Protein 4IS2 (pdb70)

Secondary structure (P-SEA, 3-state):
ccccccbbbbccccccaaaaaaaaaaaaccbbbbbcccaaaaaaaaaaaaaacccbbbbbbbccccccccccaaaaaaaaccccccccccccccccccccccaaaaaacccccaaaaaaaaaaaaccccccbbbbbbbcccccccaaaaaaaaaaaaaaaaaccccbbbbbbbbcccccccaaaaaaaaaaaacccccccccccccccc

Structure (mmCIF, N/CA/C/O backbone):
data_4IS2
#
_entry.id   4IS2
#
_cell.length_a   54.041
_cell.length_b   93.178
_cell.length_c   105.443
_cell.angle_alpha   90.000
_cell.angle_beta   90.000
_cell.angle_gamma   90.000
#
_symmetry.space_group_name_H-M   'I 2 2 2'
#
loop_
_entity.id
_entity.type
_entity.pdbx_description
1 polymer 'Bile acid 3-alpha hydroxysteroid dehydrogenase'
2 non-polymer 'CHLORIDE ION'
3 water water
#
loop_
_atom_site.group_PDB
_atom_site.id
_atom_site.type_symbol
_atom_site.label_atom_id
_atom_site.label_alt_id
_atom_site.label_comp_id
_atom_site.label_asym_id
_atom_site.label_entity_id
_atom_site.label_seq_id
_atom_site.pdbx_PDB_ins_code
_atom_site.Cartn_x
_atom_site.Cartn_y
_atom_site.Cartn_z
_atom_site.occupancy
_atom_site.B_iso_or_equiv
_atom_site.auth_seq_id
_atom_site.auth_comp_id
_atom_site.auth_asym_id
_atom_site.auth_atom_id
_atom_site.pdbx_PDB_model_num
ATOM 9 N N . ASN A 1 21 ? 25.666 80.085 56.773 1.00 52.44 2 ASN A N 1
ATOM 10 C CA . ASN A 1 21 ? 25.181 79.742 58.080 1.00 49.11 2 ASN A CA 1
ATOM 11 C C . ASN A 1 21 ? 24.247 78.566 57.919 1.00 43.65 2 ASN A C 1
ATOM 12 O O . ASN A 1 21 ? 23.029 78.662 58.041 1.00 41.50 2 ASN A O 1
ATOM 17 N N . LEU A 1 22 ? 24.873 77.431 57.637 1.00 38.45 3 LEU A N 1
ATOM 18 C CA . LEU A 1 22 ? 24.160 76.218 57.313 1.00 38.19 3 LEU A CA 1
ATOM 19 C C . LEU A 1 22 ? 23.315 75.648 58.445 1.00 37.84 3 LEU A C 1
ATOM 20 O O . LEU A 1 22 ? 22.432 74.830 58.173 1.00 36.01 3 LEU A O 1
ATOM 25 N N . VAL A 1 23 ? 23.563 76.047 59.695 1.00 33.09 4 VAL A N 1
ATOM 26 C CA . VAL A 1 23 ? 22.733 75.546 60.811 1.00 35.74 4 VAL A CA 1
ATOM 27 C C . VAL A 1 23 ? 22.202 76.685 61.671 1.00 34.85 4 VAL A C 1
ATOM 28 O O . VAL A 1 23 ? 22.128 76.598 62.895 1.00 33.55 4 VAL A O 1
ATOM 32 N N . GLN A 1 24 ? 21.811 77.753 60.997 1.00 35.85 5 GLN A N 1
ATOM 33 C CA . GLN A 1 24 ? 21.387 78.975 61.646 1.00 36.44 5 GLN A CA 1
ATOM 34 C C . GLN A 1 24 ? 20.263 78.696 62.627 1.00 32.84 5 GLN A C 1
ATOM 35 O O . GLN A 1 24 ? 19.250 78.142 62.259 1.00 34.07 5 GLN A O 1
ATOM 41 N N . ASP A 1 25 ? 20.468 79.096 63.872 1.00 33.72 6 ASP A N 1
ATOM 42 C CA . ASP A 1 25 ? 19.478 78.951 64.954 1.00 35.21 6 ASP A CA 1
ATOM 43 C C . ASP A 1 25 ? 19.118 77.529 65.309 1.00 38.45 6 ASP A C 1
ATOM 44 O O . ASP A 1 25 ? 18.131 77.313 65.990 1.00 36.43 6 ASP A O 1
ATOM 49 N N . LYS A 1 26 ? 19.928 76.550 64.888 1.00 32.93 7 LYS A N 1
ATOM 50 C CA A LYS A 1 26 ? 19.689 75.174 65.284 0.50 32.68 7 LYS A CA 1
ATOM 51 C CA B LYS A 1 26 ? 19.681 75.167 65.276 0.50 33.17 7 LYS A CA 1
ATOM 52 C C . LYS A 1 26 ? 20.291 74.922 66.652 1.00 30.83 7 LYS A C 1
ATOM 53 O O . LYS A 1 26 ? 21.525 75.046 66.848 1.00 31.02 7 LYS A O 1
ATOM 64 N N . VAL A 1 27 ? 19.428 74.584 67.604 1.00 29.09 8 VAL A N 1
ATOM 65 C CA . VAL A 1 27 ? 19.851 74.237 68.949 1.00 28.27 8 VAL A CA 1
ATOM 66 C C . VAL A 1 27 ? 20.507 72.842 68.849 1.00 29.19 8 VAL A C 1
ATOM 67 O O . VAL A 1 27 ? 19.860 71.874 68.458 1.00 28.24 8 VAL A O 1
ATOM 71 N N . THR A 1 28 ? 21.796 72.772 69.181 1.00 26.95 9 THR A N 1
ATOM 72 C CA . THR A 1 28 ? 22.621 71.580 68.914 1.00 29.75 9 THR A CA 1
ATOM 73 C C . THR A 1 28 ? 23.327 71.098 70.173 1.00 28.44 9 THR A C 1
ATOM 74 O O . THR A 1 28 ? 23.910 71.899 70.882 1.00 29.18 9 THR A O 1
ATOM 78 N N . ILE A 1 29 ? 23.285 69.788 70.441 1.00 28.45 10 ILE A N 1
ATOM 79 C CA . ILE A 1 29 ? 24.122 69.179 71.472 1.00 26.51 10 ILE A CA 1
ATOM 80 C C . ILE A 1 29 ? 25.163 68.322 70.791 1.00 27.68 10 ILE A C 1
ATOM 81 O O . ILE A 1 29 ? 24.839 67.552 69.885 1.00 24.88 10 ILE A O 1
ATOM 86 N N . ILE A 1 30 ? 26.407 68.464 71.226 1.00 28.45 11 ILE A N 1
ATOM 87 C CA . ILE A 1 30 ? 27.519 67.644 70.742 1.00 30.81 11 ILE A CA 1
ATOM 88 C C . ILE A 1 30 ? 28.120 66.839 71.899 1.00 28.34 11 ILE A C 1
ATOM 89 O O . ILE A 1 30 ? 28.736 67.421 72.782 1.00 30.22 11 ILE A O 1
ATOM 94 N N . THR A 1 31 ? 27.953 65.512 71.911 1.00 27.84 12 THR A N 1
ATOM 95 C CA . THR A 1 31 ? 28.604 64.718 72.931 1.00 28.53 12 THR A CA 1
ATOM 96 C C . THR A 1 31 ? 30.088 64.584 72.586 1.00 31.46 12 THR A C 1
ATOM 97 O O . THR A 1 31 ? 30.499 64.685 71.427 1.00 31.61 12 THR A O 1
ATOM 101 N N . GLY A 1 32 ? 30.886 64.390 73.617 1.00 30.12 13 GLY A N 1
ATOM 102 C CA . GLY A 1 32 ? 32.340 64.314 73.456 1.00 30.54 13 GLY A CA 1
ATOM 103 C C . GLY A 1 32 ? 32.843 65.609 72.864 1.00 27.69 13 GLY A C 1
ATOM 104 O O . GLY A 1 32 ? 33.760 65.609 72.052 1.00 29.96 13 GLY A O 1
ATOM 105 N N . GLY A 1 33 ? 32.238 66.726 73.255 1.00 29.81 14 GLY A N 1
ATOM 106 C CA . GLY A 1 33 ? 32.520 67.984 72.600 1.00 28.76 14 GLY A CA 1
ATOM 107 C C . GLY A 1 33 ? 33.708 68.774 73.125 1.00 33.99 14 GLY A C 1
ATOM 108 O O . GLY A 1 33 ? 33.894 69.935 72.731 1.00 32.86 14 GLY A O 1
ATOM 109 N N . THR A 1 34 ? 34.522 68.169 73.975 1.00 32.47 15 THR A N 1
ATOM 110 C CA . THR A 1 34 ? 35.643 68.864 74.583 1.00 35.49 15 THR A CA 1
ATOM 111 C C . THR A 1 34 ? 36.963 68.660 73.860 1.00 37.61 15 THR A C 1
ATOM 112 O O . THR A 1 34 ? 37.950 69.261 74.217 1.00 39.39 15 THR A O 1
ATOM 116 N N . ARG A 1 35 ? 37.006 67.778 72.883 1.00 35.56 16 ARG A N 1
ATOM 117 C CA . ARG A 1 35 ? 38.264 67.482 72.213 1.00 38.84 16 ARG A CA 1
ATOM 118 C C . ARG A 1 35 ? 37.969 66.989 70.808 1.00 35.31 16 ARG A C 1
ATOM 119 O O . ARG A 1 35 ? 36.818 66.636 70.485 1.00 34.86 16 ARG A O 1
ATOM 127 N N . GLY A 1 36 ? 39.025 66.920 70.008 1.00 33.69 17 GLY A N 1
ATOM 128 C CA . GLY A 1 36 ? 38.982 66.233 68.727 1.00 40.31 17 GLY A CA 1
ATOM 129 C C . GLY A 1 36 ? 37.843 66.682 67.818 1.00 32.17 17 GLY A C 1
ATOM 130 O O . GLY A 1 36 ? 37.573 67.881 67.638 1.00 33.32 17 GLY A O 1
ATOM 131 N N . ILE A 1 37 ? 37.168 65.705 67.257 1.00 34.46 18 ILE A N 1
ATOM 132 C CA . ILE A 1 37 ? 36.116 65.963 66.275 1.00 35.31 18 ILE A CA 1
ATOM 133 C C . ILE A 1 37 ? 35.007 66.813 66.877 1.00 31.80 18 ILE A C 1
ATOM 134 O O . ILE A 1 37 ? 34.560 67.805 66.282 1.00 32.31 18 ILE A O 1
ATOM 139 N N . GLY A 1 38 ? 34.599 66.436 68.081 1.00 30.66 19 GLY A N 1
ATOM 140 C CA . GLY A 1 38 ? 33.565 67.131 68.826 1.00 29.24 19 GLY A CA 1
ATOM 141 C C . GLY A 1 38 ? 33.832 68.611 69.009 1.00 29.54 19 GLY A C 1
ATOM 142 O O . GLY A 1 38 ? 32.955 69.439 68.808 1.00 28.72 19 GLY A O 1
ATOM 143 N N . PHE A 1 39 ? 35.048 68.945 69.406 1.00 34.37 20 PHE A N 1
ATOM 144 C CA . PHE A 1 39 ? 35.408 70.327 69.645 1.00 33.47 20 PHE A CA 1
ATOM 145 C C . PHE A 1 39 ? 35.456 71.098 68.321 1.00 30.64 20 PHE A C 1
ATOM 146 O O . PHE A 1 39 ? 35.037 72.259 68.220 1.00 33.15 20 PHE A O 1
ATOM 154 N N . ALA A 1 40 ? 35.993 70.449 67.295 1.00 31.51 21 ALA A N 1
ATOM 155 C CA . ALA A 1 40 ? 36.042 71.028 65.955 1.00 32.51 21 ALA A CA 1
ATOM 156 C C . ALA A 1 40 ? 34.620 71.295 65.461 1.00 32.12 21 ALA A C 1
ATOM 157 O O . ALA A 1 40 ? 34.348 72.342 64.874 1.00 32.04 21 ALA A O 1
ATOM 159 N N . ALA A 1 41 ? 33.700 70.381 65.775 1.00 29.33 22 ALA A N 1
ATOM 160 C CA . ALA A 1 41 ? 32.292 70.537 65.392 1.00 30.23 22 ALA A CA 1
ATOM 161 C C . ALA A 1 41 ? 31.652 71.690 66.137 1.00 29.93 22 ALA A C 1
ATOM 162 O O . ALA A 1 41 ? 30.874 72.471 65.539 1.00 29.71 22 ALA A O 1
ATOM 164 N N . ALA A 1 42 ? 31.976 71.825 67.424 1.00 29.33 23 ALA A N 1
ATOM 165 C CA . ALA A 1 42 ? 31.485 72.970 68.195 1.00 31.03 23 ALA A CA 1
ATOM 166 C C . ALA A 1 42 ? 31.844 74.284 67.551 1.00 30.48 23 ALA A C 1
ATOM 167 O O . ALA A 1 42 ? 30.982 75.160 67.383 1.00 32.34 23 ALA A O 1
ATOM 169 N N . LYS A 1 43 ? 33.105 74.440 67.160 1.00 31.54 24 LYS A N 1
ATOM 170 C CA . LYS A 1 43 ? 33.524 75.662 66.482 1.00 33.13 24 LYS A CA 1
ATOM 171 C C . LYS A 1 43 ? 32.813 75.899 65.162 1.00 36.18 24 LYS A C 1
ATOM 172 O O . LYS A 1 43 ? 32.369 77.015 64.866 1.00 31.57 24 LYS A O 1
ATOM 178 N N . ILE A 1 44 ? 32.764 74.853 64.339 1.00 30.68 25 ILE A N 1
ATOM 179 C CA . ILE A 1 44 ? 32.164 74.957 63.007 1.00 32.27 25 ILE A CA 1
ATOM 180 C C . ILE A 1 44 ? 30.667 75.248 63.116 1.00 32.01 25 ILE A C 1
ATOM 181 O O . ILE A 1 44 ? 30.124 76.060 62.358 1.00 33.71 25 ILE A O 1
ATOM 186 N N . PHE A 1 45 ? 29.998 74.630 64.087 1.00 29.52 26 PHE A N 1
ATOM 187 C CA . PHE A 1 45 ? 28.574 74.877 64.284 1.00 28.46 26 PHE A CA 1
ATOM 188 C C . PHE A 1 45 ? 28.302 76.303 64.779 1.00 31.20 26 PHE A C 1
ATOM 189 O O . PHE A 1 45 ? 27.378 76.962 64.300 1.00 32.13 26 PHE A O 1
ATOM 197 N N . ILE A 1 46 ? 29.117 76.791 65.707 1.00 30.75 27 ILE A N 1
ATOM 198 C CA . ILE A 1 46 ? 28.997 78.184 66.163 1.00 35.47 27 ILE A CA 1
ATOM 199 C C . ILE A 1 46 ? 29.177 79.122 64.964 1.00 34.67 27 ILE A C 1
ATOM 200 O O . ILE A 1 46 ? 28.364 80.010 64.756 1.00 34.79 27 ILE A O 1
ATOM 205 N N . ASP A 1 47 ? 30.218 78.890 64.161 1.00 34.64 28 ASP A N 1
ATOM 206 C CA . ASP A 1 47 ? 30.461 79.663 62.939 1.00 38.95 28 ASP A CA 1
ATOM 207 C C . ASP A 1 47 ? 29.277 79.665 61.995 1.00 37.14 28 ASP A C 1
ATOM 208 O O . ASP A 1 47 ? 29.130 80.565 61.220 1.00 34.99 28 ASP A O 1
ATOM 213 N N . ASN A 1 48 ? 28.489 78.605 61.999 1.00 36.05 29 ASN A N 1
ATOM 214 C CA . ASN A 1 48 ? 27.385 78.464 61.071 1.00 33.96 29 ASN A CA 1
ATOM 215 C C . ASN A 1 48 ? 26.035 78.806 61.701 1.00 31.67 29 ASN A C 1
ATOM 216 O O . ASN A 1 48 ? 24.982 78.498 61.147 1.00 33.01 29 ASN A O 1
ATOM 221 N N . GLY A 1 49 ? 26.082 79.469 62.857 1.00 35.03 30 GLY A N 1
ATOM 222 C CA . GLY A 1 49 ? 24.898 80.069 63.450 1.00 36.00 30 GLY A CA 1
ATOM 223 C C . GLY A 1 49 ? 24.129 79.231 64.430 1.00 34.39 30 GLY A C 1
ATOM 224 O O . GLY A 1 49 ? 23.058 79.642 64.863 1.00 36.01 30 GLY A O 1
ATOM 225 N N . ALA A 1 50 ? 24.642 78.047 64.775 1.00 32.78 31 ALA A N 1
ATOM 226 C CA . ALA A 1 50 ? 23.991 77.216 65.764 1.00 32.75 31 ALA A CA 1
ATOM 227 C C . ALA A 1 50 ? 24.076 77.754 67.184 1.00 30.36 31 ALA A C 1
ATOM 228 O O . ALA A 1 50 ? 24.948 78.528 67.522 1.00 36.47 31 ALA A O 1
ATOM 230 N N . LYS A 1 51 ? 23.127 77.317 68.001 1.00 30.86 32 LYS A N 1
ATOM 231 C CA . LYS A 1 51 ? 23.171 77.474 69.433 1.00 29.63 32 LYS A CA 1
ATOM 232 C C . LYS A 1 51 ? 23.642 76.165 70.032 1.00 30.49 32 LYS A C 1
ATOM 233 O O . LYS A 1 51 ? 22.888 75.205 70.117 1.00 29.59 32 LYS A O 1
ATOM 239 N N . VAL A 1 52 ? 24.923 76.134 70.395 1.00 29.00 33 VAL A N 1
ATOM 240 C CA . VAL A 1 52 ? 25.633 74.897 70.694 1.00 32.23 33 VAL A CA 1
ATOM 241 C C . VAL A 1 52 ? 25.748 74.672 72.186 1.00 32.02 33 VAL A C 1
ATOM 242 O O . VAL A 1 52 ? 26.059 75.599 72.949 1.00 31.30 33 VAL A O 1
ATOM 246 N N . SER A 1 53 ? 25.515 73.426 72.590 1.00 29.85 34 SER A N 1
ATOM 247 C CA . SER A 1 53 ? 25.829 72.950 73.941 1.00 31.84 34 SER A CA 1
ATOM 248 C C . SER A 1 53 ? 26.722 71.748 73.778 1.00 31.45 34 SER A C 1
ATOM 249 O O . SER A 1 53 ? 26.522 70.978 72.849 1.00 31.68 34 SER A O 1
ATOM 252 N N . ILE A 1 54 ? 27.724 71.605 74.638 1.00 31.23 35 ILE A N 1
ATOM 253 C CA . ILE A 1 54 ? 28.589 70.414 74.595 1.00 30.88 35 ILE A CA 1
ATOM 254 C C . ILE A 1 54 ? 28.387 69.537 75.813 1.00 29.15 35 ILE A C 1
ATOM 255 O O . ILE A 1 54 ? 28.084 70.034 76.924 1.00 30.10 35 ILE A O 1
ATOM 260 N N . PHE A 1 55 ? 28.453 68.221 75.606 1.00 32.21 36 PHE A N 1
ATOM 261 C CA . PHE A 1 55 ? 28.580 67.302 76.711 1.00 31.09 36 PHE A CA 1
ATOM 262 C C . PHE A 1 55 ? 30.013 66.797 76.653 1.00 33.61 36 PHE A C 1
ATOM 263 O O . PHE A 1 55 ? 30.576 66.636 75.562 1.00 32.73 36 PHE A O 1
ATOM 271 N N . GLY A 1 56 ? 30.598 66.562 77.831 1.00 30.54 37 GLY A N 1
ATOM 272 C CA . GLY A 1 56 ? 31.930 65.994 77.933 1.00 30.44 37 GLY A CA 1
ATOM 273 C C . GLY A 1 56 ? 32.061 65.000 79.066 1.00 31.00 37 GLY A C 1
ATOM 274 O O . GLY A 1 56 ? 31.127 64.784 79.848 1.00 31.89 37 GLY A O 1
ATOM 275 N N . GLU A 1 57 ? 33.262 64.439 79.188 1.00 28.09 38 GLU A N 1
ATOM 276 C CA . GLU A 1 57 ? 33.524 63.329 80.082 1.00 35.09 38 GLU A CA 1
ATOM 277 C C . GLU A 1 57 ? 33.446 63.756 81.547 1.00 36.64 38 GLU A C 1
ATOM 278 O O . GLU A 1 57 ? 32.867 63.042 82.369 1.00 37.55 38 GLU A O 1
ATOM 284 N N . THR A 1 58 ? 33.987 64.931 81.866 1.00 33.80 39 THR A N 1
ATOM 285 C CA . THR A 1 58 ? 33.919 65.484 83.208 1.00 30.81 39 THR A CA 1
ATOM 286 C C . THR A 1 58 ? 33.670 66.978 83.100 1.00 31.44 39 THR A C 1
ATOM 287 O O . THR A 1 58 ? 33.968 67.595 82.084 1.00 32.67 39 THR A O 1
ATOM 291 N N . GLN A 1 59 ? 33.144 67.549 84.170 1.00 33.00 40 GLN A N 1
ATOM 292 C CA . GLN A 1 59 ? 32.850 68.947 84.199 1.00 35.74 40 GLN A CA 1
ATOM 293 C C . GLN A 1 59 ? 34.138 69.770 84.068 1.00 33.55 40 GLN A C 1
ATOM 294 O O . GLN A 1 59 ? 34.099 70.833 83.481 1.00 34.81 40 GLN A O 1
ATOM 300 N N . GLU A 1 60 ? 35.257 69.282 84.604 1.00 32.75 41 GLU A N 1
ATOM 301 C CA . GLU A 1 60 ? 36.531 70.028 84.444 1.00 31.59 41 GLU A CA 1
ATOM 302 C C . GLU A 1 60 ? 36.952 70.083 82.979 1.00 34.26 41 GLU A C 1
ATOM 303 O O . GLU A 1 60 ? 37.321 71.146 82.479 1.00 30.32 41 GLU A O 1
ATOM 309 N N . GLU A 1 61 ? 36.876 68.956 82.276 1.00 30.39 42 GLU A N 1
ATOM 310 C CA . GLU A 1 61 ? 37.205 68.963 80.840 1.00 31.34 42 GLU A CA 1
ATOM 311 C C . GLU A 1 61 ? 36.238 69.874 80.101 1.00 31.74 42 GLU A C 1
ATOM 312 O O . GLU A 1 61 ? 36.629 70.641 79.201 1.00 37.47 42 GLU A O 1
ATOM 318 N N . VAL A 1 62 ? 34.957 69.794 80.462 1.00 32.36 43 VAL A N 1
ATOM 319 C CA . VAL A 1 62 ? 33.961 70.688 79.853 1.00 30.41 43 VAL A CA 1
ATOM 320 C C . VAL A 1 62 ? 34.335 72.143 80.075 1.00 32.13 43 VAL A C 1
ATOM 321 O O . VAL A 1 62 ? 34.350 72.922 79.131 1.00 32.27 43 VAL A O 1
ATOM 325 N N . ASP A 1 63 ? 34.658 72.519 81.308 1.00 35.10 44 ASP A N 1
ATOM 326 C CA . ASP A 1 63 ? 34.992 73.940 81.584 1.00 33.81 44 ASP A CA 1
ATOM 327 C C . ASP A 1 63 ? 36.223 74.410 80.839 1.00 33.84 44 ASP A C 1
ATOM 328 O O . ASP A 1 63 ? 36.309 75.592 80.446 1.00 32.86 44 ASP A O 1
ATOM 333 N N . THR A 1 64 ? 37.209 73.528 80.641 1.00 32.98 45 THR A N 1
ATOM 334 C CA A THR A 1 64 ? 38.382 73.888 79.849 0.50 35.88 45 THR A CA 1
ATOM 335 C CA B THR A 1 64 ? 38.388 73.933 79.852 0.50 32.74 45 THR A CA 1
ATOM 336 C C . THR A 1 64 ? 37.969 74.191 78.399 1.00 35.49 45 THR A C 1
ATOM 337 O O . THR A 1 64 ? 38.376 75.204 77.796 1.00 33.50 45 THR A O 1
ATOM 344 N N . ALA A 1 65 ? 37.148 73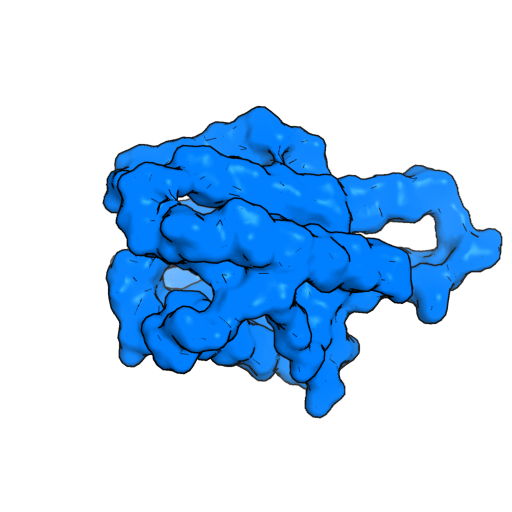.310 77.840 1.00 33.27 46 ALA A N 1
ATOM 345 C CA . ALA A 1 65 ? 36.671 73.504 76.461 1.00 34.26 46 ALA A CA 1
ATOM 346 C C . ALA A 1 65 ? 35.830 74.774 76.323 1.00 31.70 46 ALA A C 1
ATOM 347 O O . ALA A 1 65 ? 35.956 75.507 75.342 1.00 33.12 46 ALA A O 1
ATOM 349 N N . LEU A 1 66 ? 34.973 75.035 77.303 1.00 33.27 47 LEU A N 1
ATOM 350 C CA . LEU A 1 66 ? 34.164 76.261 77.280 1.00 31.86 47 LEU A CA 1
ATOM 351 C C . LEU A 1 66 ? 35.022 77.526 77.330 1.00 37.14 47 LEU A C 1
ATOM 352 O O . LEU A 1 66 ? 34.708 78.528 76.679 1.00 32.20 47 LEU A O 1
ATOM 357 N N . ALA A 1 67 ? 36.099 77.476 78.109 1.00 35.70 48 ALA A N 1
ATOM 358 C CA . ALA A 1 67 ? 37.017 78.607 78.184 1.00 35.06 48 ALA A CA 1
ATOM 359 C C . ALA A 1 67 ? 37.678 78.804 76.820 1.00 33.92 48 ALA A C 1
ATOM 360 O O . ALA A 1 67 ? 37.856 79.921 76.375 1.00 35.83 48 ALA A O 1
ATOM 362 N N . GLN A 1 68 ? 38.057 77.717 76.160 1.00 35.35 49 GLN A N 1
ATOM 363 C CA . GLN A 1 68 ? 38.699 77.832 74.846 1.00 38.06 49 GLN A CA 1
ATOM 364 C C . GLN A 1 68 ? 37.735 78.346 73.785 1.00 37.66 49 GLN A C 1
ATOM 365 O O . GLN A 1 68 ? 38.112 79.159 72.939 1.00 38.19 49 GLN A O 1
ATOM 371 N N . LEU A 1 69 ? 36.494 77.870 73.826 1.00 36.61 50 LEU A N 1
ATOM 372 C CA . LEU A 1 69 ? 35.460 78.422 72.948 1.00 37.96 50 LEU A CA 1
ATOM 373 C C . LEU A 1 69 ? 35.205 79.909 73.190 1.00 42.15 50 LEU A C 1
ATOM 374 O O . LEU A 1 69 ? 35.014 80.632 72.227 1.00 40.33 50 LEU A O 1
ATOM 379 N N . LYS A 1 70 ? 35.207 80.351 74.449 1.00 42.78 51 LYS A N 1
ATOM 380 C CA . LYS A 1 70 ? 35.065 81.780 74.776 1.00 45.86 51 LYS A CA 1
ATOM 381 C C . LYS A 1 70 ? 36.216 82.635 74.246 1.00 48.93 51 LYS A C 1
ATOM 382 O O . LYS A 1 70 ? 35.987 83.779 73.877 1.00 50.04 51 LYS A O 1
ATOM 388 N N . GLU A 1 71 ? 37.434 82.082 74.218 1.00 50.34 52 GLU A N 1
ATOM 389 C CA . GLU A 1 71 ? 38.609 82.724 73.589 1.00 49.00 52 GLU A CA 1
ATOM 390 C C . GLU A 1 71 ? 38.309 82.982 72.105 1.00 55.06 52 GLU A C 1
ATOM 391 O O . GLU A 1 71 ? 38.645 84.028 71.579 1.00 48.22 52 GLU A O 1
ATOM 397 N N . LEU A 1 72 ? 37.672 82.026 71.432 1.00 46.27 53 LEU A N 1
ATOM 398 C CA . LEU A 1 72 ? 37.352 82.152 70.009 1.00 46.24 53 LEU A CA 1
ATOM 399 C C . LEU A 1 72 ? 36.101 82.977 69.762 1.00 44.31 53 LEU A C 1
ATOM 400 O O . LEU A 1 72 ? 36.049 83.731 68.806 1.00 45.87 53 LEU A O 1
ATOM 405 N N . TYR A 1 73 ? 35.105 82.830 70.622 1.00 42.02 54 TYR A N 1
ATOM 406 C CA . TYR A 1 73 ? 33.799 83.463 70.429 1.00 41.82 54 TYR A CA 1
ATOM 407 C C . TYR A 1 73 ? 33.380 84.112 71.724 1.00 42.68 54 TYR A C 1
ATOM 408 O O . TYR A 1 73 ? 32.538 83.583 72.434 1.00 45.32 54 TYR A O 1
ATOM 417 N N . PRO A 1 74 ? 33.966 85.272 72.043 1.00 43.07 55 PRO A N 1
ATOM 418 C CA . PRO A 1 74 ? 33.701 85.948 73.311 1.00 45.26 55 PRO A CA 1
ATOM 419 C C . PRO A 1 74 ? 32.237 86.298 73.562 1.00 42.60 55 PRO A C 1
ATOM 420 O O . PRO A 1 74 ? 31.833 86.415 74.707 1.00 46.21 55 PRO A O 1
ATOM 424 N N . GLU A 1 75 ? 31.458 86.489 72.508 1.00 45.61 56 GLU A N 1
ATOM 425 C CA . GLU A 1 75 ? 30.057 86.892 72.650 1.00 51.44 56 GLU A CA 1
ATOM 426 C C . GLU A 1 75 ? 29.077 85.717 72.598 1.00 53.83 56 GLU A C 1
ATOM 427 O O . GLU A 1 75 ? 27.888 85.913 72.819 1.00 56.19 56 GLU A O 1
ATOM 433 N N . GLU A 1 76 ? 29.556 84.507 72.299 1.00 50.01 57 GLU A N 1
ATOM 434 C CA . GLU A 1 76 ? 28.664 83.362 72.151 1.00 43.19 57 GLU A CA 1
ATOM 435 C C . GLU A 1 76 ? 28.397 82.673 73.463 1.00 42.72 57 GLU A C 1
ATOM 436 O O . GLU A 1 76 ? 29.330 82.292 74.158 1.00 41.80 57 GLU A O 1
ATOM 442 N N . GLU A 1 77 ? 27.126 82.431 73.755 1.00 42.81 58 GLU A N 1
ATOM 443 C CA . GLU A 1 77 ? 26.767 81.567 74.854 1.00 42.78 58 GLU A CA 1
ATOM 444 C C . GLU A 1 77 ? 26.906 80.099 74.431 1.00 45.35 58 GLU A C 1
ATOM 445 O O . GLU A 1 77 ? 26.384 79.672 73.388 1.00 41.97 58 GLU A O 1
ATOM 451 N N . VAL A 1 78 ? 27.594 79.330 75.262 1.00 38.97 59 VAL A N 1
ATOM 452 C CA . VAL A 1 78 ? 27.739 77.899 75.049 1.00 36.22 59 VAL A CA 1
ATOM 453 C C . VAL A 1 78 ? 27.563 77.226 76.406 1.00 38.27 59 VAL A C 1
ATOM 454 O O . VAL A 1 78 ? 28.293 77.550 77.346 1.00 36.22 59 VAL A O 1
ATOM 458 N N . LEU A 1 79 ? 26.585 76.331 76.519 1.00 34.99 60 LEU A N 1
ATOM 459 C CA . LEU A 1 79 ? 26.377 75.539 77.727 1.00 36.79 60 LEU A CA 1
ATOM 460 C C . LEU A 1 79 ? 27.197 74.277 77.665 1.00 34.30 60 LEU A C 1
ATOM 461 O O . LEU A 1 79 ? 27.435 73.745 76.591 1.00 35.98 60 LEU A O 1
ATOM 466 N N . GLY A 1 80 ? 27.586 73.776 78.834 1.00 31.67 61 GLY A N 1
ATOM 467 C CA . GLY A 1 80 ? 28.336 72.510 78.917 1.00 34.67 61 GLY A CA 1
ATOM 468 C C . GLY A 1 80 ? 27.854 71.694 80.079 1.00 32.97 61 GLY A C 1
ATOM 469 O O . GLY A 1 80 ? 27.592 72.246 81.144 1.00 36.66 61 GLY A O 1
ATOM 470 N N . PHE A 1 81 ? 27.762 70.383 79.886 1.00 31.91 62 PHE A N 1
ATOM 471 C CA . PHE A 1 81 ? 27.308 69.414 80.869 1.00 29.49 62 PHE A CA 1
ATOM 472 C C . PHE A 1 81 ? 28.192 68.199 80.759 1.00 29.78 62 PHE A C 1
ATOM 473 O O . PHE A 1 81 ? 28.825 67.997 79.712 1.00 29.76 62 PHE A O 1
ATOM 481 N N . ALA A 1 82 ? 28.183 67.361 81.803 1.00 29.94 63 ALA A N 1
ATOM 482 C CA . ALA A 1 82 ? 29.008 66.160 81.855 1.00 28.93 63 ALA A CA 1
ATOM 483 C C . ALA A 1 82 ? 28.224 64.934 82.334 1.00 32.03 63 ALA A C 1
ATOM 484 O O . ALA A 1 82 ? 28.639 64.263 83.240 1.00 31.49 63 ALA A O 1
ATOM 486 N N . PRO A 1 83 ? 27.054 64.673 81.746 1.00 28.05 64 PRO A N 1
ATOM 4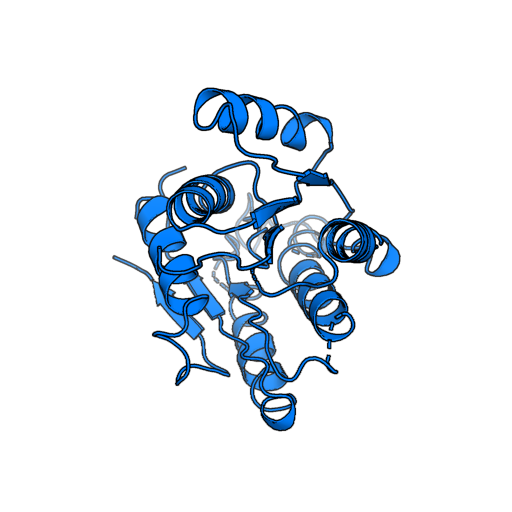87 C CA . PRO A 1 83 ? 26.319 63.502 82.170 1.00 32.96 64 PRO A CA 1
ATOM 488 C C . PRO A 1 83 ? 27.121 62.239 81.860 1.00 28.03 64 PRO A C 1
ATOM 489 O O . PRO A 1 83 ? 27.819 62.164 80.835 1.00 29.75 64 PRO A O 1
ATOM 493 N N . ASP A 1 84 ? 26.986 61.253 82.731 1.00 33.70 65 ASP A N 1
ATOM 494 C CA . ASP A 1 84 ? 27.468 59.933 82.450 1.00 32.79 65 ASP A CA 1
ATOM 495 C C . ASP A 1 84 ? 26.639 59.368 81.302 1.00 35.41 65 ASP A C 1
ATOM 496 O O . ASP A 1 84 ? 25.448 59.057 81.467 1.00 33.27 65 ASP A O 1
ATOM 501 N N . LEU A 1 85 ? 27.281 59.216 80.147 1.00 37.30 66 LEU A N 1
ATOM 502 C CA . LEU A 1 85 ? 26.583 58.785 78.935 1.00 34.68 66 LEU A CA 1
ATOM 503 C C . LEU A 1 85 ? 25.995 57.385 79.059 1.00 34.03 66 LEU A C 1
ATOM 504 O O . LEU A 1 85 ? 25.075 57.060 78.321 1.00 33.76 66 LEU A O 1
ATOM 509 N N . THR A 1 86 ? 26.508 56.574 79.987 1.00 33.50 67 THR A N 1
ATOM 510 C CA . THR A 1 86 ? 26.002 55.229 80.204 1.00 36.00 67 THR A CA 1
ATOM 511 C C . THR A 1 86 ? 24.738 55.260 81.049 1.00 39.07 67 THR A C 1
ATOM 512 O O . THR A 1 86 ? 24.079 54.236 81.181 1.00 35.28 67 THR A O 1
ATOM 516 N N . SER A 1 87 ? 24.371 56.430 81.589 1.00 34.93 68 SER A N 1
ATOM 517 C CA . SER A 1 87 ? 23.150 56.541 82.407 1.00 36.04 68 SER A CA 1
ATOM 518 C C . SER A 1 87 ? 22.085 57.307 81.653 1.00 32.46 68 SER A C 1
ATOM 519 O O . SER A 1 87 ? 22.224 58.514 81.425 1.00 29.71 68 SER A O 1
ATOM 522 N N . ARG A 1 88 ? 21.019 56.623 81.248 1.00 32.47 69 ARG A N 1
ATOM 523 C CA . ARG A 1 88 ? 20.017 57.282 80.410 1.00 34.49 69 ARG A CA 1
ATOM 524 C C . ARG A 1 88 ? 19.363 58.422 81.184 1.00 30.25 69 ARG A C 1
ATOM 525 O O . ARG A 1 88 ? 19.069 59.481 80.630 1.00 36.30 69 ARG A O 1
ATOM 533 N N . ASP A 1 89 ? 19.177 58.226 82.481 1.00 32.14 70 ASP A N 1
ATOM 534 C CA . ASP A 1 89 ? 18.630 59.290 83.344 1.00 32.39 70 ASP A CA 1
ATOM 535 C C . ASP A 1 89 ? 19.492 60.527 83.353 1.00 31.57 70 ASP A C 1
ATOM 536 O O . ASP A 1 89 ? 18.980 61.648 83.282 1.00 32.64 70 ASP A O 1
ATOM 541 N N . ALA A 1 90 ? 20.818 60.357 83.436 1.00 30.39 71 ALA A N 1
ATOM 542 C CA . ALA A 1 90 ? 21.705 61.534 83.477 1.00 31.98 71 ALA A CA 1
ATOM 543 C C . ALA A 1 90 ? 21.682 62.257 82.133 1.00 31.86 71 ALA A C 1
ATOM 544 O O . ALA A 1 90 ? 21.658 63.479 82.069 1.00 30.95 71 ALA A O 1
ATOM 546 N N . VAL A 1 91 ? 21.665 61.486 81.049 1.00 32.21 72 VAL A N 1
ATOM 547 C CA . VAL A 1 91 ? 21.600 62.073 79.715 1.00 28.15 72 VAL A CA 1
ATOM 548 C C . VAL A 1 91 ? 20.290 62.838 79.539 1.00 30.07 72 VAL A C 1
ATOM 549 O O . VAL A 1 91 ? 20.311 63.987 79.079 1.00 29.15 72 VAL A O 1
ATOM 561 N N . ALA A 1 93 ? 18.443 64.192 81.847 1.00 31.89 74 ALA A N 1
ATOM 562 C CA . ALA A 1 93 ? 18.484 65.453 82.631 1.00 37.05 74 ALA A CA 1
ATOM 563 C C . ALA A 1 93 ? 19.252 66.555 81.913 1.00 32.30 74 ALA A C 1
ATOM 564 O O . ALA A 1 93 ? 18.836 67.734 81.902 1.00 34.96 74 ALA A O 1
ATOM 566 N N . ALA A 1 94 ? 20.389 66.199 81.323 1.00 31.10 75 ALA A N 1
ATOM 567 C CA . ALA A 1 94 ? 21.191 67.177 80.644 1.00 30.36 75 ALA A CA 1
ATOM 568 C C . ALA A 1 94 ? 20.448 67.619 79.363 1.00 35.21 75 ALA A C 1
ATOM 569 O O . ALA A 1 94 ? 20.402 68.788 79.065 1.00 29.27 75 ALA A O 1
ATOM 571 N N . VAL A 1 95 ? 19.838 66.705 78.619 1.00 32.73 76 VAL A N 1
ATOM 572 C CA . VAL A 1 95 ? 19.038 67.136 77.445 1.00 34.08 76 VAL A CA 1
ATOM 573 C C . VAL A 1 95 ? 17.912 68.106 77.900 1.00 35.24 76 VAL A C 1
ATOM 574 O O . VAL A 1 95 ? 17.630 69.111 77.245 1.00 32.70 76 VAL A O 1
ATOM 578 N N . GLY A 1 96 ? 17.329 67.828 79.059 1.00 33.19 77 GLY A N 1
ATOM 579 C CA . GLY A 1 96 ? 16.209 68.628 79.608 1.00 30.86 77 GLY A CA 1
ATOM 580 C C . GLY A 1 96 ? 16.655 70.056 79.927 1.00 31.28 77 GLY A C 1
ATOM 581 O O . GLY A 1 96 ? 15.930 70.993 79.664 1.00 33.37 77 GLY A O 1
ATOM 582 N N . GLN A 1 97 ? 17.895 70.217 80.374 1.00 30.48 78 GLN A N 1
ATOM 583 C CA . GLN A 1 97 ? 18.417 71.553 80.677 1.00 36.42 78 GLN A CA 1
ATOM 584 C C . GLN A 1 97 ? 18.586 72.354 79.403 1.00 33.56 78 GLN A C 1
ATOM 585 O O . GLN A 1 97 ? 18.312 73.549 79.367 1.00 32.90 78 GLN A O 1
ATOM 591 N N . VAL A 1 98 ? 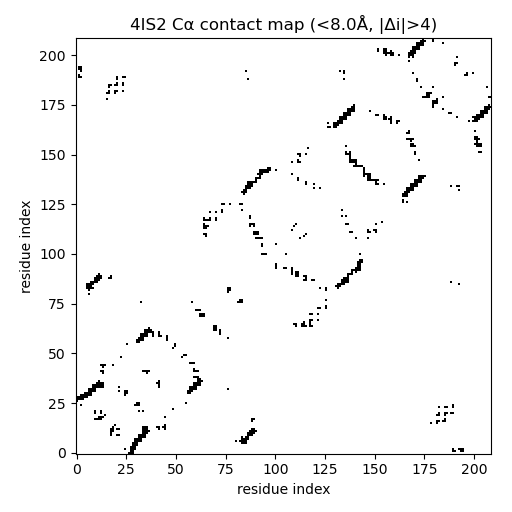19.032 71.697 78.340 1.00 29.44 79 VAL A N 1
ATOM 592 C CA . VAL A 1 98 ? 19.194 72.404 77.075 1.00 31.14 79 VAL A CA 1
ATOM 593 C C . VAL A 1 98 ? 17.827 72.842 76.533 1.00 30.77 79 VAL A C 1
ATOM 594 O O . VAL A 1 98 ? 17.635 74.000 76.106 1.00 32.41 79 VAL A O 1
ATOM 598 N N . ALA A 1 99 ? 16.874 71.921 76.551 1.00 33.47 80 ALA A N 1
ATOM 599 C CA . ALA A 1 99 ? 15.519 72.237 76.097 1.00 33.47 80 ALA A CA 1
ATOM 600 C C . ALA A 1 99 ? 14.905 73.329 76.972 1.00 37.88 80 ALA A C 1
ATOM 601 O O . ALA A 1 99 ? 14.151 74.146 76.494 1.00 38.93 80 ALA A O 1
ATOM 603 N N . GLN A 1 100 ? 15.219 73.316 78.253 1.00 37.34 81 GLN A N 1
ATOM 604 C CA . GLN A 1 100 ? 14.763 74.361 79.152 1.00 40.65 81 GLN A CA 1
ATOM 605 C C . GLN A 1 100 ? 15.335 75.724 78.768 1.00 43.73 81 GLN A C 1
ATOM 606 O O . GLN A 1 100 ? 14.632 76.702 78.806 1.00 35.95 81 GLN A O 1
ATOM 612 N N . LYS A 1 101 ? 16.606 75.794 78.399 1.00 36.78 82 LYS A N 1
ATOM 613 C CA . LYS A 1 101 ? 17.198 77.066 77.998 1.00 38.29 82 LYS A CA 1
ATOM 614 C C . LYS A 1 101 ? 16.604 77.584 76.683 1.00 35.99 82 LYS A C 1
ATOM 615 O O . LYS A 1 101 ? 16.248 78.756 76.568 1.00 35.64 82 LYS A O 1
ATOM 621 N N . TYR A 1 102 ? 16.456 76.717 75.696 1.00 31.71 83 TYR A N 1
ATOM 622 C CA . TYR A 1 102 ? 16.139 77.159 74.325 1.00 33.61 83 TYR A CA 1
ATOM 623 C C . TYR A 1 102 ? 14.737 76.818 73.874 1.00 33.76 83 TYR A C 1
ATOM 624 O O . TYR A 1 102 ? 14.306 77.292 72.844 1.00 36.68 83 TYR A O 1
ATOM 633 N N . GLY A 1 103 ? 14.025 75.993 74.634 1.00 36.53 84 GLY A N 1
ATOM 634 C CA . GLY A 1 103 ? 12.649 75.592 74.275 1.00 32.78 84 GLY A CA 1
ATOM 635 C C . GLY A 1 103 ? 12.538 74.380 73.354 1.00 36.20 84 GLY A C 1
ATOM 636 O O . GLY A 1 103 ? 11.432 73.866 73.117 1.00 36.63 84 GLY A O 1
ATOM 637 N N . ARG A 1 104 ? 13.678 73.892 72.864 1.00 33.27 85 ARG A N 1
ATOM 638 C CA . ARG A 1 104 ? 13.701 72.810 71.848 1.00 31.86 85 ARG A CA 1
ATOM 639 C C . ARG A 1 104 ? 15.121 72.272 71.700 1.00 31.73 85 ARG A C 1
ATOM 640 O O . ARG A 1 104 ? 16.085 72.886 72.177 1.00 31.81 85 ARG A O 1
ATOM 648 N N . LEU A 1 105 ? 15.216 71.155 70.980 1.00 32.12 86 LEU A N 1
ATOM 649 C CA . LEU A 1 105 ? 16.474 70.557 70.546 1.00 31.74 86 LEU A CA 1
ATOM 650 C C . LEU A 1 105 ? 16.356 70.256 69.056 1.00 31.93 86 LEU A C 1
ATOM 651 O O . LEU A 1 105 ? 15.498 69.496 68.652 1.00 30.16 86 LEU A O 1
ATOM 656 N N . ASP A 1 106 ? 17.211 70.854 68.234 1.00 30.78 87 ASP A N 1
ATOM 657 C CA . ASP A 1 106 ? 17.131 70.636 66.777 1.00 30.35 87 ASP A CA 1
ATOM 658 C C . ASP A 1 106 ? 18.072 69.531 66.283 1.00 27.59 87 ASP A C 1
ATOM 659 O O . ASP A 1 106 ? 17.763 68.842 65.313 1.00 30.31 87 ASP A O 1
ATOM 664 N N . VAL A 1 107 ? 19.255 69.445 66.899 1.00 27.12 88 VAL A N 1
ATOM 665 C CA . VAL A 1 107 ? 20.305 68.532 66.453 1.00 28.91 88 VAL A CA 1
ATOM 666 C C . VAL A 1 107 ? 20.984 67.878 67.638 1.00 28.21 88 VAL A C 1
ATOM 667 O O . VAL A 1 107 ? 21.455 68.567 68.534 1.00 28.43 88 VAL A O 1
ATOM 684 N N . ILE A 1 109 ? 24.105 65.293 68.326 1.00 27.08 90 ILE A N 1
ATOM 685 C CA . ILE A 1 109 ? 25.272 64.679 67.707 1.00 28.18 90 ILE A CA 1
ATOM 686 C C . ILE A 1 109 ? 25.918 63.753 68.744 1.00 27.10 90 ILE A C 1
ATOM 687 O O . ILE A 1 109 ? 26.572 64.202 69.697 1.00 27.68 90 ILE A O 1
ATOM 692 N N . ASN A 1 110 ? 25.690 62.448 68.577 1.00 30.81 91 ASN A N 1
ATOM 693 C CA . ASN A 1 110 ? 26.280 61.452 69.443 1.00 25.94 91 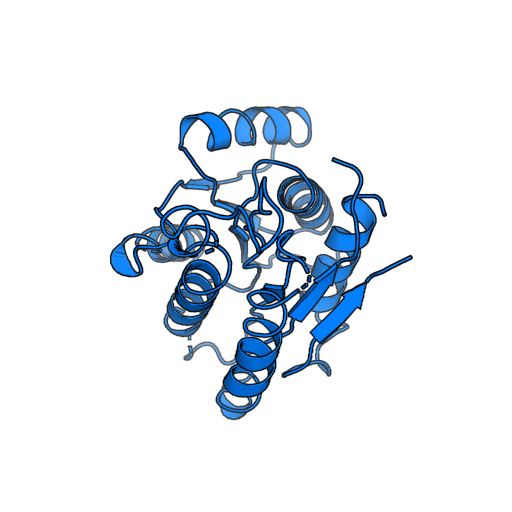ASN A CA 1
ATOM 694 C C . ASN A 1 110 ? 27.664 61.128 68.944 1.00 27.32 91 ASN A C 1
ATOM 695 O O . ASN A 1 110 ? 27.904 60.089 68.292 1.00 27.73 91 ASN A O 1
ATOM 700 N N . ASN A 1 111 ? 28.574 62.041 69.249 1.00 26.94 92 ASN A N 1
ATOM 701 C CA . ASN A 1 111 ? 29.924 61.994 68.744 1.00 28.48 92 ASN A CA 1
ATOM 702 C C . ASN A 1 111 ? 30.913 61.270 69.662 1.00 29.06 92 ASN A C 1
ATOM 703 O O . ASN A 1 111 ? 31.894 60.728 69.180 1.00 30.78 92 ASN A O 1
ATOM 708 N N . ALA A 1 112 ? 30.687 61.296 70.979 1.00 32.23 93 ALA A N 1
ATOM 709 C CA . ALA A 1 112 ? 31.614 60.656 71.941 1.00 32.92 93 ALA A CA 1
ATOM 710 C C . ALA A 1 112 ? 31.901 59.201 71.575 1.00 32.12 93 ALA A C 1
ATOM 711 O O . ALA A 1 112 ? 31.010 58.445 71.282 1.00 31.11 93 ALA A O 1
ATOM 713 N N . GLY A 1 113 ? 33.149 58.798 71.662 1.00 32.35 94 GLY A N 1
ATOM 714 C CA . GLY A 1 113 ? 33.518 57.417 71.372 1.00 40.04 94 GLY A CA 1
ATOM 715 C C . GLY A 1 113 ? 34.890 57.206 71.955 1.00 47.47 94 GLY A C 1
ATOM 716 O O . GLY A 1 113 ? 35.616 58.183 72.185 1.00 41.37 94 GLY A O 1
ATOM 717 N N . ILE A 1 114 ? 35.236 55.953 72.228 1.00 38.84 95 ILE A N 1
ATOM 718 C CA . ILE A 1 114 ? 36.588 55.620 72.666 1.00 45.21 95 ILE A CA 1
ATOM 719 C C . ILE A 1 114 ? 37.127 54.473 71.838 1.00 44.12 95 ILE A C 1
ATOM 720 O O . ILE A 1 114 ? 36.375 53.772 71.128 1.00 41.34 95 ILE A O 1
ATOM 725 N N . THR A 1 115 ? 38.443 54.296 71.947 1.00 50.92 96 THR A N 1
ATOM 726 C CA . THR A 1 115 ? 39.199 53.263 71.221 1.00 51.77 96 THR A CA 1
ATOM 727 C C . THR A 1 115 ? 39.880 52.321 72.223 1.00 52.00 96 THR A C 1
ATOM 728 O O . THR A 1 115 ? 40.150 52.712 73.369 1.00 51.08 96 THR A O 1
ATOM 732 N N . SER A 1 116 ? 40.141 51.079 71.821 1.00 54.06 97 SER A N 1
ATOM 733 C CA . SER A 1 116 ? 40.809 50.144 72.722 1.00 55.45 97 SER A CA 1
ATOM 734 C C . SER A 1 116 ? 42.310 50.415 72.776 1.00 62.20 97 SER A C 1
ATOM 735 O O . SER A 1 116 ? 42.912 50.788 71.767 1.00 60.87 97 SER A O 1
ATOM 738 N N . ASN A 1 117 ? 42.901 50.193 73.951 1.00 75.15 98 ASN A N 1
ATOM 739 C CA . ASN A 1 117 ? 44.365 50.105 74.092 1.00 96.43 98 ASN A CA 1
ATOM 740 C C . ASN A 1 117 ? 44.876 48.862 73.376 1.00 95.72 98 ASN A C 1
ATOM 741 O O . ASN A 1 117 ? 45.855 48.905 72.625 1.00 100.63 98 ASN A O 1
ATOM 746 N N . ASN A 1 118 ? 44.174 47.759 73.620 1.00 73.14 99 ASN A N 1
ATOM 747 C CA . ASN A 1 118 ? 44.624 46.442 73.242 1.00 68.62 99 ASN A CA 1
ATOM 748 C C . ASN A 1 118 ? 43.938 45.866 72.024 1.00 63.33 99 ASN A C 1
ATOM 749 O O . ASN A 1 118 ? 42.797 46.188 71.721 1.00 69.18 99 ASN A O 1
ATOM 754 N N . VAL A 1 119 ? 44.659 44.997 71.344 1.00 60.74 100 VAL A N 1
ATOM 755 C CA . VAL A 1 119 ? 44.053 44.062 70.418 1.00 67.95 100 VAL A CA 1
ATOM 756 C C . VAL A 1 119 ? 43.250 42.981 71.156 1.00 66.05 100 VAL A C 1
ATOM 757 O O . VAL A 1 119 ? 43.508 42.678 72.332 1.00 52.61 100 VAL A O 1
ATOM 761 N N . PHE A 1 120 ? 42.277 42.435 70.422 1.00 62.16 101 PHE A N 1
ATOM 762 C CA . PHE A 1 120 ? 41.395 41.328 70.828 1.00 54.02 101 PHE A CA 1
ATOM 763 C C . PHE A 1 120 ? 41.945 40.331 71.870 1.00 48.81 101 PHE A C 1
ATOM 764 O O . PHE A 1 120 ? 41.385 40.181 72.945 1.00 47.56 101 PHE A O 1
ATOM 772 N N . SER A 1 121 ? 43.027 39.649 71.562 1.00 51.29 102 SER A N 1
ATOM 773 C CA . SER A 1 121 ? 43.507 38.603 72.459 1.00 57.05 102 SER A CA 1
ATOM 774 C C . SER A 1 121 ? 43.894 39.108 73.853 1.00 53.28 102 SER A C 1
ATOM 775 O O . SER A 1 121 ? 43.957 38.307 74.786 1.00 57.95 102 SER A O 1
ATOM 778 N N . ARG A 1 122 ? 44.137 40.415 73.968 1.00 50.91 103 ARG A N 1
ATOM 779 C CA A ARG A 1 122 ? 44.590 40.995 75.232 0.50 53.76 103 ARG A CA 1
ATOM 780 C CA B ARG A 1 122 ? 44.631 41.067 75.184 0.50 53.22 103 ARG A CA 1
ATOM 781 C C . ARG A 1 122 ? 43.594 41.967 75.845 1.00 50.42 103 ARG A C 1
ATOM 782 O O . ARG A 1 122 ? 43.774 42.393 76.973 1.00 55.79 103 ARG A O 1
ATOM 797 N N . VAL A 1 123 ? 42.523 42.299 75.137 1.00 44.86 104 VAL A N 1
ATOM 798 C CA . VAL A 1 123 ? 41.538 43.215 75.708 1.00 45.70 104 VAL A CA 1
ATOM 799 C C . VAL A 1 123 ? 40.850 42.547 76.924 1.00 47.50 104 VAL A C 1
ATOM 800 O O . VAL A 1 123 ? 40.499 41.351 76.884 1.00 41.25 104 VAL A O 1
ATOM 804 N N . SER A 1 124 ? 40.693 43.304 78.007 1.00 40.36 105 SER A N 1
ATOM 805 C CA . SER A 1 124 ? 40.082 42.765 79.226 1.00 43.39 105 SER A CA 1
ATOM 806 C C . SER A 1 124 ? 38.587 42.850 79.091 1.00 40.31 105 SER A C 1
ATOM 807 O O . SER A 1 124 ? 38.055 43.696 78.326 1.00 38.23 105 SER A O 1
ATOM 810 N N . GLU A 1 125 ? 37.901 42.013 79.848 1.00 39.67 106 GLU A N 1
ATOM 811 C CA A GLU A 1 125 ? 36.430 42.052 79.853 0.50 41.54 106 GLU A CA 1
ATOM 812 C CA B GLU A 1 125 ? 36.441 42.039 79.906 0.50 40.12 106 GLU A CA 1
ATOM 813 C C . GLU A 1 125 ? 35.983 43.459 80.247 1.00 40.14 106 GLU A C 1
ATOM 814 O O . GLU A 1 125 ? 35.039 44.025 79.643 1.00 42.15 106 GLU A O 1
ATOM 825 N N . GLU A 1 126 ? 36.680 44.063 81.205 1.00 42.18 107 GLU A N 1
ATOM 826 C CA . GLU A 1 126 ? 36.335 45.412 81.660 1.00 46.49 107 GLU A CA 1
ATOM 827 C C . GLU A 1 126 ? 36.538 46.486 80.572 1.00 44.48 107 GLU A C 1
ATOM 828 O O . GLU A 1 126 ? 35.709 47.383 80.452 1.00 42.59 107 GLU A O 1
ATOM 834 N N . GLU A 1 127 ? 37.631 46.420 79.807 1.00 44.39 108 GLU A N 1
ATOM 835 C CA A GLU A 1 127 ? 37.826 47.366 78.699 0.50 41.66 108 GLU A CA 1
ATOM 836 C CA B GLU A 1 127 ? 37.841 47.355 78.696 0.50 41.59 108 GLU A CA 1
ATOM 837 C C . GLU A 1 127 ? 36.751 47.179 77.634 1.00 37.26 108 GLU A C 1
ATOM 838 O O . GLU A 1 127 ? 36.171 48.146 77.172 1.00 35.17 108 GLU A O 1
ATOM 849 N N . PHE A 1 128 ? 36.481 45.933 77.253 1.00 33.06 109 PHE A N 1
ATOM 850 C CA . PHE A 1 128 ? 35.465 45.663 76.239 1.00 34.60 109 PHE A CA 1
ATOM 851 C C . PHE A 1 128 ? 34.110 46.242 76.639 1.00 36.71 109 PHE A C 1
ATOM 852 O O . PHE A 1 128 ? 33.428 46.883 75.827 1.00 35.59 109 PHE A O 1
ATOM 860 N N . LYS A 1 129 ? 33.702 46.013 77.884 1.00 39.67 110 LYS A N 1
ATOM 861 C CA . LYS A 1 129 ? 32.373 46.498 78.318 1.00 40.09 110 LYS A CA 1
ATOM 862 C C . LYS A 1 129 ? 32.358 48.002 78.381 1.00 37.74 110 LYS A C 1
ATOM 863 O O . LYS A 1 129 ? 31.349 48.642 78.089 1.00 38.61 110 LYS A O 1
ATOM 869 N N . HIS A 1 130 ? 33.491 48.582 78.715 1.00 37.53 111 HIS A N 1
ATOM 870 C CA . HIS A 1 130 ? 33.575 50.027 78.731 1.00 42.06 111 HIS A CA 1
ATOM 871 C C . HIS A 1 130 ? 33.440 50.648 77.329 1.00 33.94 111 HIS A C 1
ATOM 872 O O . HIS A 1 130 ? 32.804 51.685 77.161 1.00 39.31 111 HIS A O 1
ATOM 879 N N . ILE A 1 131 ? 34.070 50.029 76.339 1.00 36.51 112 ILE A N 1
ATOM 880 C CA . ILE A 1 131 ? 33.941 50.471 74.959 1.00 34.70 112 ILE A CA 1
ATOM 881 C C . ILE A 1 131 ? 32.482 50.366 74.506 1.00 34.46 112 ILE A C 1
ATOM 882 O O . ILE A 1 131 ? 31.913 51.325 73.950 1.00 32.01 112 ILE A O 1
ATOM 895 N N . ASP A 1 133 ? 29.915 50.344 76.410 1.00 35.89 114 ASP A N 1
ATOM 896 C CA . ASP A 1 133 ? 29.149 51.310 77.200 1.00 37.56 114 ASP A CA 1
ATOM 897 C C . ASP A 1 133 ? 29.135 52.707 76.637 1.00 37.32 114 ASP A C 1
ATOM 898 O O . ASP A 1 133 ? 28.092 53.333 76.611 1.00 33.90 114 ASP A O 1
ATOM 903 N N . ILE A 1 134 ? 30.291 53.188 76.201 1.00 32.12 115 ILE A N 1
ATOM 904 C CA . ILE A 1 134 ? 30.365 54.504 75.597 1.00 34.83 115 ILE A CA 1
ATOM 905 C C . ILE A 1 134 ? 29.936 54.476 74.150 1.00 32.22 115 ILE A C 1
ATOM 906 O O . ILE A 1 134 ? 29.083 55.254 73.756 1.00 33.30 115 ILE A O 1
ATOM 911 N N . ASN A 1 135 ? 30.518 53.574 73.351 1.00 30.66 116 ASN A N 1
ATOM 912 C CA . ASN A 1 135 ? 30.296 53.597 71.910 1.00 29.77 116 ASN A CA 1
ATOM 913 C C . ASN A 1 135 ? 28.907 53.120 71.485 1.00 38.50 116 ASN A C 1
ATOM 914 O O . ASN A 1 135 ? 28.459 53.486 70.423 1.00 37.26 116 ASN A O 1
ATOM 919 N N . VAL A 1 136 ? 28.244 52.275 72.272 1.00 33.68 117 VAL A N 1
ATOM 920 C CA . VAL A 1 136 ? 26.916 51.777 71.856 1.00 33.12 117 VAL A CA 1
ATOM 921 C C . VAL A 1 136 ? 25.823 52.271 72.797 1.00 32.74 117 VAL A C 1
ATOM 922 O O . VAL A 1 136 ? 24.846 52.902 72.364 1.00 31.83 117 VAL A O 1
ATOM 926 N N . THR A 1 137 ? 25.966 51.989 74.086 1.00 32.76 118 THR A N 1
ATOM 927 C CA . THR A 1 137 ? 24.947 52.431 75.055 1.00 32.81 118 THR A CA 1
ATOM 928 C C . THR A 1 1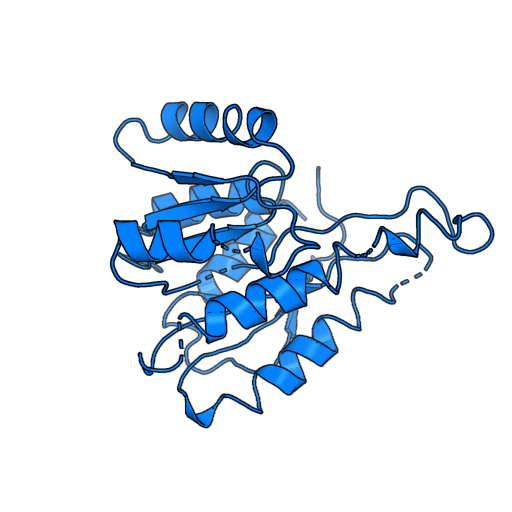37 ? 24.852 53.934 75.127 1.00 32.70 118 THR A C 1
ATOM 929 O O . THR A 1 137 ? 23.739 54.504 75.132 1.00 30.54 118 THR A O 1
ATOM 933 N N . GLY A 1 138 ? 26.007 54.595 75.124 1.00 29.37 119 GLY A N 1
ATOM 934 C CA . GLY A 1 138 ? 25.992 56.056 75.136 1.00 33.43 119 GLY A CA 1
ATOM 935 C C . GLY A 1 138 ? 25.274 56.678 73.947 1.00 32.16 119 GLY A C 1
ATOM 936 O O . GLY A 1 138 ? 24.571 57.678 74.093 1.00 30.78 119 GLY A O 1
ATOM 937 N N . VAL A 1 139 ? 25.475 56.101 72.766 1.00 32.31 120 VAL A N 1
ATOM 938 C CA . VAL A 1 139 ? 24.860 56.598 71.537 1.00 29.08 120 VAL A CA 1
ATOM 939 C C . VAL A 1 139 ? 23.364 56.287 71.615 1.00 30.10 120 VAL A C 1
ATOM 940 O O . VAL A 1 139 ? 22.549 57.126 71.311 1.00 26.76 120 VAL A O 1
ATOM 944 N N . PHE A 1 140 ? 22.988 55.063 71.997 1.00 27.38 121 PHE A N 1
ATOM 945 C CA . PHE A 1 140 ? 21.574 54.756 72.182 1.00 30.75 121 PHE A CA 1
ATOM 946 C C . PHE A 1 140 ? 20.923 55.742 73.164 1.00 32.02 121 PHE A C 1
ATOM 947 O O . PHE A 1 140 ? 19.842 56.279 72.884 1.00 30.84 121 PHE A O 1
ATOM 955 N N . ASN A 1 141 ? 21.583 56.005 74.289 1.00 30.75 122 ASN A N 1
ATOM 956 C CA . ASN A 1 141 ? 21.020 56.919 75.307 1.00 29.61 122 ASN A CA 1
ATOM 957 C C . ASN A 1 141 ? 20.800 58.308 74.745 1.00 28.28 122 ASN A C 1
ATOM 958 O O . ASN A 1 141 ? 19.730 58.916 74.959 1.00 28.92 122 ASN A O 1
ATOM 963 N N . GLY A 1 142 ? 21.806 58.824 74.048 1.00 27.73 123 GLY A N 1
ATOM 964 C CA . GLY A 1 142 ? 21.691 60.137 73.403 1.00 32.38 123 GLY A CA 1
ATOM 965 C C . GLY A 1 142 ? 20.567 60.182 72.376 1.00 33.08 123 GLY A C 1
ATOM 966 O O . GLY A 1 142 ? 19.797 61.133 72.340 1.00 28.10 123 GLY A O 1
ATOM 967 N N . ALA A 1 143 ? 20.463 59.148 71.545 1.00 27.96 124 ALA A N 1
ATOM 968 C CA . ALA A 1 143 ? 19.412 59.087 70.551 1.00 28.00 124 ALA A CA 1
ATOM 969 C C . ALA A 1 143 ? 18.008 59.017 71.183 1.00 28.06 124 ALA A C 1
ATOM 970 O O . ALA A 1 143 ? 17.101 59.693 70.716 1.00 29.02 124 ALA A O 1
ATOM 972 N N . TRP A 1 144 ? 17.850 58.167 72.196 1.00 28.78 125 TRP A N 1
ATOM 973 C CA . TRP A 1 144 ? 16.583 57.958 72.898 1.00 31.44 125 TRP A CA 1
ATOM 974 C C . TRP A 1 144 ? 16.110 59.239 73.555 1.00 31.51 125 TRP A C 1
ATOM 975 O O . TRP A 1 144 ? 14.934 59.646 73.405 1.00 29.85 125 TRP A O 1
ATOM 986 N N . CYS A 1 145 ? 17.040 59.907 74.241 1.00 30.50 126 CYS A N 1
ATOM 987 C CA . CYS A 1 145 ? 16.721 61.155 74.947 1.00 28.40 126 CYS A CA 1
ATOM 988 C C . CYS A 1 145 ? 16.353 62.268 73.967 1.00 32.40 126 CYS A C 1
ATOM 989 O O . CYS A 1 145 ? 15.372 62.972 74.181 1.00 29.35 126 CYS A O 1
ATOM 992 N N . ALA A 1 146 ? 17.108 62.378 72.865 1.00 31.79 127 ALA A N 1
ATOM 993 C CA . ALA A 1 146 ? 16.822 63.360 71.817 1.00 30.53 127 ALA A CA 1
ATOM 994 C C . ALA A 1 146 ? 15.480 63.092 71.181 1.00 30.94 127 ALA A C 1
ATOM 995 O O . ALA A 1 146 ? 14.721 64.024 70.919 1.00 29.93 127 ALA A O 1
ATOM 997 N N . TYR A 1 147 ? 15.147 61.817 70.981 1.00 28.62 128 TYR A N 1
ATOM 998 C CA . TYR A 1 147 ? 13.863 61.467 70.426 1.00 32.58 128 TYR A CA 1
ATOM 999 C C . TYR A 1 147 ? 12.688 61.892 71.321 1.00 34.27 128 TYR A C 1
ATOM 1000 O O . TYR A 1 147 ? 11.686 62.391 70.830 1.00 33.33 128 TYR A O 1
ATOM 1009 N N . GLN A 1 148 ? 12.802 61.650 72.627 1.00 30.79 129 GLN A N 1
ATOM 1010 C CA . GLN A 1 148 ? 11.727 62.032 73.569 1.00 32.72 129 GLN A CA 1
ATOM 1011 C C . GLN A 1 148 ? 11.479 63.541 73.497 1.00 33.17 129 GLN A C 1
ATOM 1012 O O . GLN A 1 148 ? 10.351 64.013 73.483 1.00 37.18 129 GLN A O 1
ATOM 1018 N N . CYS A 1 149 ? 12.562 64.276 73.379 1.00 30.50 130 CYS A N 1
ATOM 1019 C CA . CYS A 1 149 ? 12.510 65.721 73.221 1.00 31.41 130 CYS A CA 1
ATOM 1020 C C . CYS A 1 149 ? 11.919 66.218 71.888 1.00 36.96 130 CYS A C 1
ATOM 1021 O O . CYS A 1 149 ? 11.171 67.184 71.867 1.00 38.83 130 CYS A O 1
ATOM 1037 N N . LYS A 1 151 ? 10.117 64.323 69.507 1.00 33.34 132 LYS A N 1
ATOM 1038 C CA . LYS A 1 151 ? 9.085 63.499 68.851 1.00 36.42 132 LYS A CA 1
ATOM 1039 C C . LYS A 1 151 ? 7.774 64.197 68.440 1.00 41.10 132 LYS A C 1
ATOM 1040 O O . LYS A 1 151 ? 7.107 63.707 67.546 1.00 42.34 132 LYS A O 1
ATOM 1046 N N . ASP A 1 152 ? 7.411 65.307 69.075 1.00 42.57 133 ASP A N 1
ATOM 1047 C CA . ASP A 1 152 ? 6.186 66.022 68.713 1.00 46.22 133 ASP A CA 1
ATOM 1048 C C . ASP A 1 152 ? 6.486 67.277 67.913 1.00 50.59 133 ASP A C 1
ATOM 1049 O O . ASP A 1 152 ? 5.589 68.026 67.615 1.00 51.52 133 ASP A O 1
ATOM 1054 N N . ALA A 1 153 ? 7.740 67.497 67.539 1.00 49.00 134 ALA A N 1
ATOM 1055 C CA . ALA A 1 153 ? 8.088 68.723 66.826 1.00 45.60 134 ALA A CA 1
ATOM 1056 C C . ALA A 1 153 ? 8.025 68.561 65.307 1.00 44.56 134 ALA A C 1
ATOM 1057 O O . ALA A 1 153 ? 8.192 69.542 64.575 1.00 45.91 134 ALA A O 1
ATOM 1059 N N . LYS A 1 154 ? 7.856 67.332 64.829 1.00 43.94 135 LYS A N 1
ATOM 1060 C CA . LYS A 1 154 ? 7.942 67.054 63.390 1.00 57.48 135 LYS A CA 1
ATOM 1061 C C . LYS A 1 154 ? 9.186 67.702 62.731 1.00 62.29 135 LYS A C 1
ATOM 1062 O O . LYS A 1 154 ? 9.149 68.092 61.569 1.00 51.54 135 LYS A O 1
ATOM 1064 N N . LYS A 1 155 ? 10.286 67.828 63.482 1.00 63.32 136 LYS A N 1
ATOM 1065 C CA A LYS A 1 155 ? 11.556 68.322 62.941 0.50 51.47 136 LYS A CA 1
ATOM 1066 C CA B LYS A 1 155 ? 11.566 68.235 62.906 0.50 49.78 136 LYS A CA 1
ATOM 1067 C C . LYS A 1 155 ? 12.702 67.946 63.887 1.00 46.88 136 LYS A C 1
ATOM 1068 O O . LYS A 1 155 ? 12.563 68.068 65.095 1.00 50.35 136 LYS A O 1
ATOM 1079 N N . GLY A 1 156 ? 13.817 67.500 63.354 1.00 36.43 137 GLY A N 1
ATOM 1080 C CA . GLY A 1 156 ? 14.968 67.171 64.208 1.00 31.62 137 GLY A CA 1
ATOM 1081 C C . GLY A 1 156 ? 15.931 66.298 63.426 1.00 28.99 137 GLY A C 1
ATOM 1082 O O . GLY A 1 156 ? 15.538 65.612 62.469 1.00 32.63 137 GLY A O 1
ATOM 1083 N N . VAL A 1 157 ? 17.178 66.300 63.870 1.00 28.73 138 VAL A N 1
ATOM 1084 C CA . VAL A 1 157 ? 18.221 65.464 63.316 1.00 28.55 138 VAL A CA 1
ATOM 1085 C C . VAL A 1 157 ? 19.008 64.827 64.448 1.00 28.79 138 VAL A C 1
ATOM 1086 O O . VAL A 1 157 ? 19.439 65.501 65.352 1.00 28.69 138 VAL A O 1
ATOM 1090 N N . ILE A 1 158 ? 19.187 63.515 64.379 1.00 27.13 139 ILE A N 1
ATOM 1091 C CA . ILE A 1 158 ? 20.075 62.785 65.276 1.00 27.70 139 ILE A CA 1
ATOM 1092 C C . ILE A 1 158 ? 21.215 62.188 64.432 1.00 27.13 139 ILE A C 1
ATOM 1093 O O . ILE A 1 158 ? 20.969 61.470 63.463 1.00 29.34 139 ILE A O 1
ATOM 1098 N N . ILE A 1 159 ? 22.442 62.533 64.781 1.00 26.63 140 ILE A N 1
ATOM 1099 C CA . ILE A 1 159 ? 23.627 62.066 64.061 1.00 28.37 140 ILE A CA 1
ATOM 1100 C C . ILE A 1 159 ? 24.398 61.160 65.021 1.00 29.99 140 ILE A C 1
ATOM 1101 O O . ILE A 1 159 ? 24.787 61.594 66.121 1.00 30.91 140 ILE A O 1
ATOM 1106 N N . ASN A 1 160 ? 24.599 59.918 64.602 1.00 31.01 141 ASN A N 1
ATOM 1107 C CA . ASN A 1 160 ? 25.331 58.944 65.404 1.00 32.64 141 ASN A CA 1
ATOM 1108 C C . ASN A 1 160 ? 26.692 58.644 64.796 1.00 35.77 141 ASN A C 1
ATOM 1109 O O . ASN A 1 160 ? 26.772 58.250 63.641 1.00 38.13 141 ASN A O 1
ATOM 1114 N N . THR A 1 161 ? 27.756 58.817 65.566 1.00 31.52 142 THR A N 1
ATOM 1115 C CA . THR A 1 161 ? 29.121 58.512 65.111 1.00 31.32 142 THR A CA 1
ATOM 1116 C C . THR A 1 161 ? 29.503 57.089 65.458 1.00 41.38 142 THR A C 1
ATOM 1117 O O . THR A 1 161 ? 29.339 56.663 66.602 1.00 35.28 142 THR A O 1
ATOM 1121 N N . ALA A 1 162 ? 29.950 56.345 64.443 1.00 37.63 143 ALA A N 1
ATOM 1122 C CA . ALA A 1 162 ? 30.271 54.937 64.572 1.00 47.10 143 ALA A CA 1
ATOM 1123 C C . ALA A 1 162 ? 31.763 54.856 64.431 1.00 50.19 143 ALA A C 1
ATOM 1124 O O . ALA A 1 162 ? 32.256 54.727 63.318 1.00 46.80 143 ALA A O 1
ATOM 1126 N N . SER A 1 163 ? 32.474 54.961 65.553 1.00 55.77 144 SER A N 1
ATOM 1127 C CA A SER A 1 163 ? 33.932 55.097 65.582 0.50 63.93 144 SER A CA 1
ATOM 1128 C CA B SER A 1 163 ? 33.927 55.095 65.489 0.50 63.64 144 SER A CA 1
ATOM 1129 C C . SER A 1 163 ? 34.623 53.739 65.547 1.00 68.87 144 SER A C 1
ATOM 1130 O O . SER A 1 163 ? 34.068 52.747 66.030 1.00 58.34 144 SER A O 1
ATOM 1135 N N . VAL A 1 164 ? 35.831 53.694 64.993 1.00 81.18 145 VAL A N 1
ATOM 1136 C CA . VAL A 1 164 ? 36.576 52.435 64.920 1.00 96.35 145 VAL A CA 1
ATOM 1137 C C . VAL A 1 164 ? 36.937 51.924 66.332 1.00 106.49 145 VAL A C 1
ATOM 1138 O O . VAL A 1 164 ? 37.534 52.652 67.152 1.00 79.37 145 VAL A O 1
ATOM 1142 N N . THR A 1 165 ? 36.538 50.672 66.585 1.00 110.27 146 THR A N 1
ATOM 1143 C CA . THR A 1 165 ? 36.618 49.999 67.897 1.00 98.47 146 THR A CA 1
ATOM 1144 C C . THR A 1 165 ? 38.030 50.053 68.518 1.00 94.14 146 THR A C 1
ATOM 1145 O O . THR A 1 165 ? 38.176 50.300 69.713 1.00 82.13 146 THR A O 1
ATOM 1149 N N . GLY A 1 166 ? 39.057 49.841 67.687 1.00 93.24 147 GLY A N 1
ATOM 1150 C CA . GLY A 1 166 ? 40.454 49.716 68.134 1.00 77.64 147 GLY A CA 1
ATOM 1151 C C . GLY A 1 166 ? 40.882 48.256 68.320 1.00 80.08 147 GLY A C 1
ATOM 1152 O O . GLY A 1 166 ? 42.075 47.939 68.274 1.00 67.44 147 GLY A O 1
ATOM 1153 N N . ILE A 1 167 ? 39.897 47.369 68.499 1.00 70.93 148 ILE A N 1
ATOM 1154 C CA . ILE A 1 167 ? 40.104 45.982 68.934 1.00 77.92 148 ILE A CA 1
ATOM 1155 C C . ILE A 1 167 ? 40.662 45.086 67.828 1.00 81.48 148 ILE A C 1
ATOM 1156 O O . ILE A 1 167 ? 41.446 44.180 68.106 1.00 82.97 148 ILE A O 1
ATOM 1161 N N . PHE A 1 168 ? 40.247 45.322 66.585 1.00 89.30 149 PHE A N 1
ATOM 1162 C CA . PHE A 1 168 ? 40.559 44.406 65.483 1.00 93.10 149 PHE A CA 1
ATOM 1163 C C . PHE A 1 168 ? 41.435 45.083 64.431 1.00 99.97 149 PHE A C 1
ATOM 1164 O O . PHE A 1 168 ? 42.164 46.033 64.728 1.00 101.85 149 PHE A O 1
ATOM 1172 C CA . PRO A 1 177 ? 35.060 46.729 64.395 1.00 79.86 158 PRO A CA 1
ATOM 1173 C C . PRO A 1 177 ? 33.599 46.620 64.868 1.00 90.37 158 PRO A C 1
ATOM 1174 O O . PRO A 1 177 ? 32.692 47.002 64.130 1.00 81.31 158 PRO A O 1
ATOM 1175 N N . ALA A 1 178 ? 33.383 46.130 66.097 1.00 88.98 159 ALA A N 1
ATOM 1176 C CA . ALA A 1 178 ? 32.038 45.732 66.593 1.00 72.05 159 ALA A CA 1
ATOM 1177 C C . ALA A 1 178 ? 31.123 46.910 66.938 1.00 74.69 159 ALA A C 1
ATOM 1178 O O . ALA A 1 178 ? 30.032 47.029 66.391 1.00 72.09 159 ALA A O 1
ATOM 1180 N N . SER A 1 179 ? 31.554 47.7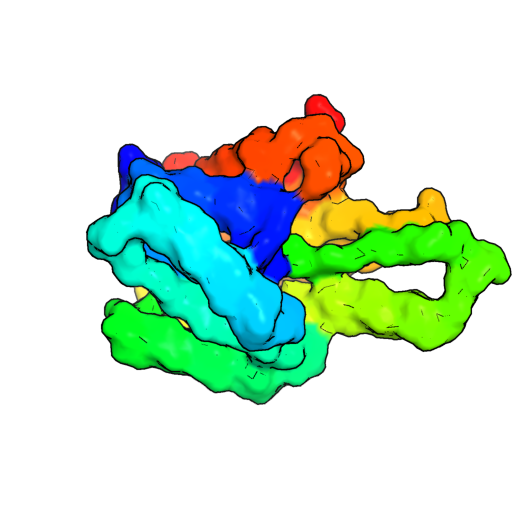69 67.855 1.00 57.95 160 SER A N 1
ATOM 1181 C CA . SER A 1 179 ? 30.795 48.985 68.179 1.00 59.38 160 SER A CA 1
ATOM 1182 C C . SER A 1 179 ? 30.437 49.848 66.950 1.00 65.14 160 SER A C 1
ATOM 1183 O O . SER A 1 179 ? 29.347 50.437 66.889 1.00 54.32 160 SER A O 1
ATOM 1186 N N . LYS A 1 180 ? 31.353 49.921 65.983 1.00 59.84 161 LYS A N 1
ATOM 1187 C CA . LYS A 1 180 ? 31.119 50.676 64.747 1.00 64.31 161 LYS A CA 1
ATOM 1188 C C . LYS A 1 180 ? 29.886 50.149 64.011 1.00 65.36 161 LYS A C 1
ATOM 1189 O O . LYS A 1 180 ? 28.978 50.899 63.640 1.00 61.67 161 LYS A O 1
ATOM 1195 N N . ALA A 1 181 ? 29.863 48.847 63.791 1.00 60.16 162 ALA A N 1
ATOM 1196 C CA . ALA A 1 181 ? 28.757 48.244 63.088 1.00 66.15 162 ALA A CA 1
ATOM 1197 C C . ALA A 1 181 ? 27.442 48.351 63.903 1.00 59.65 162 ALA A C 1
ATOM 1198 O O . ALA A 1 181 ? 26.378 48.483 63.309 1.00 57.25 162 ALA A O 1
ATOM 1200 N N . SER A 1 182 ? 27.513 48.354 65.240 1.00 61.87 163 SER A N 1
ATOM 1201 C CA A SER A 1 182 ? 26.301 48.487 66.065 0.50 65.89 163 SER A CA 1
ATOM 1202 C CA B SER A 1 182 ? 26.315 48.494 66.087 0.50 67.94 163 SER A CA 1
ATOM 1203 C C . SER A 1 182 ? 25.632 49.852 65.909 1.00 59.00 163 SER A C 1
ATOM 1204 O O . SER A 1 182 ? 24.399 49.948 65.828 1.00 50.38 163 SER A O 1
ATOM 1209 N N . VAL A 1 183 ? 26.437 50.900 65.877 1.00 49.74 164 VAL A N 1
ATOM 1210 C CA . VAL A 1 183 ? 25.908 52.240 65.682 1.00 50.69 164 VAL A CA 1
ATOM 1211 C C . VAL A 1 183 ? 25.310 52.384 64.278 1.00 49.79 164 VAL A C 1
ATOM 1212 O O . VAL A 1 183 ? 24.303 53.067 64.113 1.00 46.80 164 VAL A O 1
ATOM 1216 N N . ILE A 1 184 ? 25.930 51.740 63.280 1.00 48.57 165 ILE A N 1
ATOM 1217 C CA . ILE A 1 184 ? 25.412 51.748 61.910 1.00 47.16 165 ILE A CA 1
ATOM 1218 C C . ILE A 1 184 ? 24.030 51.085 61.879 1.00 50.79 165 ILE A C 1
ATOM 1219 O O . ILE A 1 184 ? 23.093 51.605 61.246 1.00 45.26 165 ILE A O 1
ATOM 1224 N N . GLY A 1 185 ? 23.906 49.938 62.550 1.00 45.86 166 GLY A N 1
ATOM 1225 C CA . GLY A 1 185 ? 22.627 49.230 62.628 1.00 51.61 166 GLY A CA 1
ATOM 1226 C C . GLY A 1 185 ? 21.566 50.036 63.365 1.00 57.01 166 GLY A C 1
ATOM 1227 O O . GLY A 1 185 ? 20.403 50.110 62.929 1.00 51.48 166 GLY A O 1
ATOM 1228 N N . LEU A 1 186 ? 21.983 50.634 64.482 1.00 54.65 167 LEU A N 1
ATOM 1229 C CA . LEU A 1 186 ? 21.154 51.543 65.290 1.00 54.96 167 LEU A CA 1
ATOM 1230 C C . LEU A 1 186 ? 20.599 52.702 64.461 1.00 49.12 167 LEU A C 1
ATOM 1231 O O . LEU A 1 186 ? 19.400 53.022 64.491 1.00 42.70 167 LEU A O 1
ATOM 1236 N N . THR A 1 187 ? 21.493 53.331 63.714 1.00 47.55 168 THR A N 1
ATOM 1237 C CA . THR A 1 187 ? 21.123 54.405 62.813 1.00 45.43 168 THR A CA 1
ATOM 1238 C C . THR A 1 187 ? 20.132 54.016 61.697 1.00 46.64 168 THR A C 1
ATOM 1239 O O . THR A 1 187 ? 19.189 54.753 61.406 1.00 46.56 168 THR A O 1
ATOM 1243 N N . HIS A 1 188 ? 20.357 52.881 61.049 1.00 44.57 169 HIS A N 1
ATOM 1244 C CA . HIS A 1 188 ? 19.456 52.436 60.002 1.00 45.37 169 HIS A CA 1
ATOM 1245 C C . HIS A 1 188 ? 18.080 52.058 60.579 1.00 44.90 169 HIS A C 1
ATOM 1246 O O . HIS A 1 188 ? 17.038 52.434 60.036 1.00 47.16 169 HIS A O 1
ATOM 1253 N N . GLY A 1 189 ? 18.080 51.301 61.668 1.00 46.09 170 GLY A N 1
ATOM 1254 C CA . GLY A 1 189 ? 16.828 50.845 62.280 1.00 54.64 170 GLY A CA 1
ATOM 1255 C C . GLY A 1 189 ? 16.011 52.003 62.840 1.00 53.47 170 GLY A C 1
ATOM 1256 O O . GLY A 1 189 ? 14.827 52.163 62.527 1.00 42.23 170 GLY A O 1
ATOM 1257 N N . LEU A 1 190 ? 16.649 52.825 63.665 1.00 50.44 171 LEU A N 1
ATOM 1258 C CA . LEU A 1 190 ? 15.965 53.956 64.261 1.00 52.61 171 LEU A CA 1
ATOM 1259 C C . LEU A 1 190 ? 15.425 54.919 63.188 1.00 53.31 171 LEU A C 1
ATOM 1260 O O . LEU A 1 190 ? 14.266 55.372 63.270 1.00 46.80 171 LEU A O 1
ATOM 1265 N N . GLY A 1 191 ? 16.244 55.211 62.175 1.00 46.95 172 GLY A N 1
ATOM 1266 C CA . GLY A 1 191 ? 15.828 56.112 61.088 1.00 46.06 172 GLY A CA 1
ATOM 1267 C C . GLY A 1 191 ? 14.561 55.673 60.365 1.00 53.19 172 GLY A C 1
ATOM 1268 O O . GLY A 1 191 ? 13.677 56.500 60.120 1.00 48.93 172 GLY A O 1
ATOM 1269 N N . ARG A 1 192 ? 14.490 54.377 60.017 1.00 54.29 173 ARG A N 1
ATOM 1270 C CA A ARG A 1 192 ? 13.312 53.839 59.320 0.50 60.62 173 ARG A CA 1
ATOM 1271 C CA B ARG A 1 192 ? 13.325 53.766 59.357 0.50 59.55 173 ARG A CA 1
ATOM 1272 C C . ARG A 1 192 ? 12.092 53.806 60.250 1.00 58.69 173 ARG A C 1
ATOM 1273 O O . ARG A 1 192 ? 10.971 54.028 59.793 1.00 56.37 173 ARG A O 1
ATOM 1288 N N . GLU A 1 193 ? 12.313 53.558 61.540 1.00 55.76 174 GLU A N 1
ATOM 1289 C CA . GLU A 1 193 ? 11.221 53.486 62.522 1.00 59.51 174 GLU A CA 1
ATOM 1290 C C . GLU A 1 193 ? 10.535 54.842 62.794 1.00 55.71 174 GLU A C 1
ATOM 1291 O O . GLU A 1 193 ? 9.317 54.906 62.948 1.00 52.76 174 GLU A O 1
ATOM 1297 N N . ILE A 1 194 ? 11.315 55.922 62.840 1.00 50.25 175 ILE A N 1
ATOM 1298 C CA . ILE A 1 194 ? 10.782 57.247 63.189 1.00 52.52 175 ILE A CA 1
ATOM 1299 C C . ILE A 1 194 ? 10.740 58.226 61.989 1.00 59.25 175 ILE A C 1
ATOM 1300 O O . ILE A 1 194 ? 10.553 59.441 62.166 1.00 52.47 175 ILE A O 1
ATOM 1305 N N . ILE A 1 195 ? 10.891 57.686 60.777 1.00 64.82 176 ILE A N 1
ATOM 1306 C CA . ILE A 1 195 ? 10.839 58.483 59.546 1.00 68.11 176 ILE A CA 1
ATOM 1307 C C . ILE A 1 195 ? 9.504 59.224 59.492 1.00 68.30 176 ILE A C 1
ATOM 1308 O O . ILE A 1 195 ? 9.466 60.405 59.147 1.00 57.67 176 ILE A O 1
ATOM 1313 N N . ARG A 1 196 ? 8.436 58.515 59.876 1.00 73.62 177 ARG A N 1
ATOM 1314 C CA . ARG A 1 196 ? 7.088 59.070 60.068 1.00 78.08 177 ARG A CA 1
ATOM 1315 C C . ARG A 1 196 ? 7.071 60.398 60.866 1.00 76.55 177 ARG A C 1
ATOM 1316 O O . ARG A 1 196 ? 6.318 61.308 60.517 1.00 70.65 177 ARG A O 1
ATOM 1324 N N . LYS A 1 197 ? 7.910 60.508 61.906 1.00 58.45 178 LYS A N 1
ATOM 1325 C CA . LYS A 1 197 ? 7.985 61.710 62.762 1.00 57.46 178 LYS A CA 1
ATOM 1326 C C . LYS A 1 197 ? 8.781 62.886 62.162 1.00 56.11 178 LYS A C 1
ATOM 1327 O O . LYS A 1 197 ? 8.947 63.914 62.828 1.00 46.45 178 LYS A O 1
ATOM 1333 N N . ASN A 1 198 ? 9.290 62.741 60.933 1.00 52.71 179 ASN A N 1
ATOM 1334 C CA . ASN A 1 198 ? 10.146 63.770 60.326 1.00 50.42 179 ASN A CA 1
ATOM 1335 C C . ASN A 1 198 ? 11.397 64.127 61.170 1.00 45.34 179 ASN A C 1
ATOM 1336 O O . ASN A 1 198 ? 11.861 65.271 61.205 1.00 47.66 179 ASN A O 1
ATOM 1341 N N . ILE A 1 199 ? 11.914 63.127 61.860 1.00 39.47 180 ILE A N 1
ATOM 1342 C CA . ILE A 1 199 ? 13.205 63.213 62.505 1.00 40.39 180 ILE A CA 1
ATOM 1343 C C . ILE A 1 199 ? 14.145 62.376 61.645 1.00 34.64 180 ILE A C 1
ATOM 1344 O O . ILE A 1 199 ? 13.869 61.219 61.363 1.00 40.61 180 ILE A O 1
ATOM 1349 N N . ARG A 1 200 ? 15.228 62.985 61.202 1.00 35.56 181 ARG A N 1
ATOM 1350 C CA . ARG A 1 200 ? 16.258 62.284 60.454 1.00 33.29 181 ARG A CA 1
ATOM 1351 C C . ARG A 1 200 ? 17.244 61.678 61.406 1.00 30.51 181 ARG A C 1
ATOM 1352 O O . ARG A 1 200 ? 17.601 62.256 62.422 1.00 31.79 181 ARG A O 1
ATOM 1360 N N . VAL A 1 201 ? 17.670 60.476 61.090 1.00 31.02 182 VAL A N 1
ATOM 1361 C CA . VAL A 1 201 ? 18.710 59.823 61.843 1.00 29.71 182 VAL A CA 1
ATOM 1362 C C . VAL A 1 201 ? 19.780 59.405 60.844 1.00 29.89 182 VAL A C 1
ATOM 1363 O O . VAL A 1 201 ? 19.498 58.664 59.890 1.00 31.91 182 VAL A O 1
ATOM 1367 N N . VAL A 1 202 ? 21.004 59.848 61.064 1.00 31.04 183 VAL A N 1
ATOM 1368 C CA A VAL A 1 202 ? 22.090 59.588 60.120 0.50 30.76 183 VAL A CA 1
ATOM 1369 C CA B VAL A 1 202 ? 22.079 59.574 60.135 0.50 29.83 183 VAL A CA 1
ATOM 1370 C C . VAL A 1 202 ? 23.358 59.247 60.877 1.00 32.45 183 VAL A C 1
ATOM 1371 O O . VAL A 1 202 ? 23.588 59.732 61.984 1.00 31.55 183 VAL A O 1
ATOM 1378 N N . GLY A 1 203 ? 24.176 58.409 60.260 1.00 38.76 184 GLY A N 1
ATOM 1379 C CA . GLY A 1 203 ? 25.434 58.015 60.856 1.00 40.00 184 GLY A CA 1
ATOM 1380 C C . GLY A 1 203 ? 26.613 58.593 60.117 1.00 37.15 184 GLY A C 1
ATOM 1381 O O . GLY A 1 203 ? 26.527 58.953 58.910 1.00 34.98 184 GLY A O 1
ATOM 1382 N N . VAL A 1 204 ? 27.716 58.673 60.850 1.00 34.92 185 VAL A N 1
ATOM 1383 C CA . VAL A 1 204 ? 29.006 59.012 60.295 1.00 33.00 185 VAL A CA 1
ATOM 1384 C C . VAL A 1 204 ? 30.017 57.967 60.788 1.00 32.47 185 VAL A C 1
ATOM 1385 O O . VAL A 1 204 ? 30.123 57.720 61.995 1.00 35.95 185 VAL A O 1
ATOM 1389 N N . ALA A 1 205 ? 30.728 57.329 59.851 1.00 32.06 186 ALA A N 1
ATOM 1390 C CA . ALA A 1 205 ? 31.785 56.373 60.169 1.00 34.69 186 ALA A CA 1
ATOM 1391 C C . ALA A 1 205 ? 33.119 56.961 59.748 1.00 34.91 186 ALA A C 1
ATOM 1392 O O . ALA A 1 205 ? 33.498 56.873 58.589 1.00 36.84 186 ALA A O 1
ATOM 1394 N N . PRO A 1 206 ? 33.810 57.619 60.675 1.00 36.24 187 PRO A N 1
ATOM 1395 C CA . PRO A 1 206 ? 35.067 58.222 60.311 1.00 40.94 187 PRO A CA 1
ATOM 1396 C C . PRO A 1 206 ? 36.181 57.202 60.220 1.00 46.82 187 PRO A C 1
ATOM 1397 O O . PRO A 1 206 ? 36.099 56.140 60.834 1.00 44.43 187 PRO A O 1
ATOM 1401 N N . GLY A 1 207 ? 37.193 57.502 59.419 1.00 51.08 188 GLY A N 1
ATOM 1402 C CA . GLY A 1 207 ? 38.421 56.700 59.392 1.00 59.37 188 GLY A CA 1
ATOM 1403 C C . GLY A 1 207 ? 39.340 57.150 60.522 1.00 62.00 188 GLY A C 1
ATOM 1404 O O . GLY A 1 207 ? 38.889 57.709 61.518 1.00 55.73 188 GLY A O 1
ATOM 1405 N N . VAL A 1 208 ? 40.639 56.936 60.349 1.00 67.23 189 VAL A N 1
ATOM 1406 C CA . VAL A 1 208 ? 41.637 57.372 61.319 1.00 66.83 189 VAL A CA 1
ATOM 1407 C C . VAL A 1 208 ? 41.829 58.902 61.257 1.00 58.21 189 VAL A C 1
ATOM 1408 O O . VAL A 1 208 ? 42.110 59.472 60.189 1.00 63.58 189 VAL A O 1
ATOM 1412 N N . VAL A 1 209 ? 41.694 59.553 62.411 1.00 54.22 190 VAL A N 1
ATOM 1413 C CA . VAL A 1 209 ? 41.742 61.022 62.501 1.00 58.29 190 VAL A CA 1
ATOM 1414 C C . VAL A 1 209 ? 42.981 61.519 63.266 1.00 68.77 190 VAL A C 1
ATOM 1415 O O . VAL A 1 209 ? 43.510 60.832 64.139 1.00 66.61 190 VAL A O 1
ATOM 1419 N N . ASN A 1 210 ? 43.429 62.721 62.919 1.00 73.85 191 ASN A N 1
ATOM 1420 C CA . ASN A 1 210 ? 44.626 63.327 63.496 1.00 85.74 191 ASN A CA 1
ATOM 1421 C C . ASN A 1 210 ? 44.382 63.980 64.881 1.00 97.47 191 ASN A C 1
ATOM 1422 O O . ASN A 1 210 ? 44.020 65.159 64.956 1.00 89.77 191 ASN A O 1
ATOM 1427 N N . THR A 1 211 ? 44.594 63.216 65.961 1.00 109.08 192 THR A N 1
ATOM 1428 C CA . THR A 1 211 ? 44.398 63.683 67.358 1.00 107.96 192 THR A CA 1
ATOM 1429 C C . THR A 1 211 ? 42.988 64.232 67.604 1.00 95.33 192 THR A C 1
ATOM 1430 O O . THR A 1 211 ? 41.994 63.567 67.318 1.00 75.91 192 THR A O 1
ATOM 1442 N N . LEU A 1 235 ? 42.871 61.944 58.190 1.00 63.92 216 LEU A N 1
ATOM 1443 C CA . LEU A 1 235 ? 41.841 62.976 58.218 1.00 56.20 216 LEU A CA 1
ATOM 1444 C C . LEU A 1 235 ? 42.061 63.968 59.359 1.00 56.23 216 LEU A C 1
ATOM 1445 O O . LEU A 1 235 ? 42.436 63.583 60.471 1.00 56.39 216 LEU A O 1
ATOM 1450 N N . GLU A 1 236 ? 41.802 65.241 59.085 1.00 47.16 217 GLU A N 1
ATOM 1451 C CA . GLU A 1 236 ? 41.735 66.257 60.121 1.00 44.87 217 GLU A CA 1
ATOM 1452 C C . GLU A 1 236 ? 40.348 66.223 60.780 1.00 51.20 217 GLU A C 1
ATOM 1453 O O . GLU A 1 236 ? 39.352 65.877 60.127 1.00 42.29 217 GLU A O 1
ATOM 1459 N N . PRO A 1 237 ? 40.272 66.612 62.069 1.00 45.41 218 PRO A N 1
ATOM 1460 C CA . PRO A 1 237 ? 38.974 66.589 62.747 1.00 40.01 218 PRO A CA 1
ATOM 1461 C C . PRO A 1 237 ? 37.921 67.448 62.069 1.00 37.11 218 PRO A C 1
ATOM 1462 O O . PRO A 1 237 ? 36.744 67.092 62.087 1.00 33.75 218 PRO A O 1
ATOM 1466 N N . GLU A 1 238 ? 38.329 68.594 61.532 1.00 34.99 219 GLU A N 1
ATOM 1467 C CA . GLU A 1 238 ? 37.430 69.461 60.780 1.00 40.68 219 GLU A CA 1
ATOM 1468 C C . GLU A 1 238 ? 36.739 68.756 59.609 1.00 38.45 219 GLU A C 1
ATOM 1469 O O . GLU A 1 238 ? 35.600 69.064 59.293 1.00 36.09 219 GLU A O 1
ATOM 1475 N N . GLU A 1 239 ? 37.428 67.820 58.966 1.00 37.30 220 GLU A N 1
ATOM 1476 C CA . GLU A 1 239 ? 36.861 67.088 57.829 1.00 40.10 220 GLU A CA 1
ATOM 1477 C C . GLU A 1 239 ? 35.716 66.196 58.218 1.00 38.55 220 GLU A C 1
ATOM 1478 O O . GLU A 1 239 ? 34.803 65.971 57.419 1.00 34.67 220 GLU A O 1
ATOM 1484 N N . ILE A 1 240 ? 35.736 65.711 59.452 1.00 35.43 221 ILE A N 1
ATOM 1485 C CA . ILE A 1 240 ? 34.607 64.968 59.965 1.00 33.15 221 ILE A CA 1
ATOM 1486 C C . ILE A 1 240 ? 33.508 65.918 60.411 1.00 30.10 221 ILE A C 1
ATOM 1487 O O . ILE A 1 240 ? 32.303 65.684 60.133 1.00 29.76 221 ILE A O 1
ATOM 1492 N N . ALA A 1 241 ? 33.894 66.983 61.109 1.00 29.87 222 ALA A N 1
ATOM 1493 C CA . ALA A 1 241 ? 32.911 67.951 61.607 1.00 30.56 222 ALA A CA 1
ATOM 1494 C C . ALA A 1 241 ? 32.130 68.625 60.467 1.00 30.65 222 ALA A C 1
ATOM 1495 O O . ALA A 1 241 ? 30.955 68.977 60.647 1.00 29.09 222 ALA A O 1
ATOM 1497 N N . ASN A 1 242 ? 32.795 68.843 59.330 1.00 29.95 223 ASN A N 1
ATOM 1498 C CA . ASN A 1 242 ? 32.120 69.403 58.146 1.00 31.15 223 ASN A CA 1
ATOM 1499 C C . ASN A 1 242 ? 30.996 68.521 57.608 1.00 31.40 223 ASN A C 1
ATOM 1500 O O . ASN A 1 242 ? 30.021 69.004 57.055 1.00 29.57 223 ASN A O 1
ATOM 1505 N N . VAL A 1 243 ? 31.151 67.222 57.784 1.00 30.26 224 VAL A N 1
ATOM 1506 C CA . VAL A 1 243 ? 30.114 66.275 57.442 1.00 30.82 224 VAL A CA 1
ATOM 1507 C C . VAL A 1 243 ? 28.960 66.351 58.422 1.00 31.57 224 VAL A C 1
ATOM 1508 O O . VAL A 1 243 ? 27.802 66.330 57.984 1.00 31.32 224 VAL A O 1
ATOM 1512 N N . TYR A 1 244 ? 29.250 66.467 59.729 1.00 28.82 225 TYR A N 1
ATOM 1513 C CA . TYR A 1 244 ? 28.208 66.720 60.713 1.00 29.81 225 TYR A CA 1
ATOM 1514 C C . TYR A 1 244 ? 27.389 67.928 60.305 1.00 30.27 225 TYR A C 1
ATOM 1515 O O . TYR A 1 244 ? 26.183 67.909 60.344 1.00 30.12 225 TYR A O 1
ATOM 1524 N N . LEU A 1 245 ? 28.094 68.977 59.927 1.00 28.67 226 LEU A N 1
ATOM 1525 C CA . LEU A 1 245 ? 27.490 70.238 59.534 1.00 30.45 226 LEU A CA 1
ATOM 1526 C C . LEU A 1 245 ? 26.516 70.057 58.374 1.00 27.93 226 LEU A C 1
ATOM 1527 O O . LEU A 1 245 ? 25.368 70.510 58.435 1.00 32.80 226 LEU A O 1
ATOM 1532 N N . PHE A 1 246 ? 26.983 69.421 57.313 1.00 28.98 227 PHE A N 1
ATOM 1533 C CA . PHE A 1 246 ? 26.118 69.173 56.156 1.00 27.54 227 PHE A CA 1
ATOM 1534 C C . PHE A 1 246 ? 24.899 68.356 56.572 1.00 29.15 227 PHE A C 1
ATOM 1535 O O . PHE A 1 246 ? 23.775 68.724 56.237 1.00 30.38 227 PHE A O 1
ATOM 1543 N N . LEU A 1 247 ? 25.121 67.273 57.324 1.00 27.73 228 LEU A N 1
ATOM 1544 C CA . LEU A 1 247 ? 24.030 66.384 57.704 1.00 30.54 228 LEU A CA 1
ATOM 1545 C C . LEU A 1 247 ? 22.990 67.044 58.615 1.00 31.56 228 LEU A C 1
ATOM 1546 O O . LEU A 1 247 ? 21.812 66.712 58.506 1.00 28.85 228 LEU A O 1
ATOM 1551 N N . ALA A 1 248 ? 23.436 67.942 59.500 1.00 28.96 229 ALA A N 1
ATOM 1552 C CA . ALA A 1 248 ? 22.554 68.752 60.361 1.00 31.09 229 ALA A CA 1
ATOM 1553 C C . ALA A 1 248 ? 21.775 69.805 59.583 1.00 34.24 229 ALA A C 1
ATOM 1554 O O . ALA A 1 248 ? 20.740 70.261 60.052 1.00 30.31 229 ALA A O 1
ATOM 1556 N N . SER A 1 249 ? 22.274 70.202 58.411 1.00 32.33 230 SER A N 1
ATOM 1557 C CA . SER A 1 249 ? 21.640 71.259 57.632 1.00 32.98 230 SER A CA 1
ATOM 1558 C C . SER A 1 249 ? 20.451 70.734 56.825 1.00 33.33 230 SER A C 1
ATOM 1559 O O . SER A 1 249 ? 20.285 69.504 56.595 1.00 32.38 230 SER A O 1
ATOM 1562 N N . ASP A 1 250 ? 19.665 71.682 56.330 1.00 37.13 231 ASP A N 1
ATOM 1563 C CA . ASP A 1 250 ? 18.526 71.361 55.461 1.00 40.35 231 ASP A CA 1
ATOM 1564 C C . ASP A 1 250 ? 18.964 70.904 54.069 1.00 38.66 231 ASP A C 1
ATOM 1565 O O . ASP A 1 250 ? 18.198 70.268 53.364 1.00 40.08 231 ASP A O 1
ATOM 1570 N N . LEU A 1 251 ? 20.228 71.099 53.706 1.00 37.16 232 LEU A N 1
ATOM 1571 C CA . LEU A 1 251 ? 20.735 70.485 52.487 1.00 36.20 232 LEU A CA 1
ATOM 1572 C C . LEU A 1 251 ? 20.696 68.944 52.514 1.00 35.40 232 LEU A C 1
ATOM 1573 O O . LEU A 1 251 ? 20.695 68.310 51.459 1.00 38.12 232 LEU A O 1
ATOM 1578 N N . ALA A 1 252 ? 20.699 68.360 53.714 1.00 29.91 233 ALA A N 1
ATOM 1579 C CA . ALA A 1 252 ? 20.657 66.901 53.870 1.00 31.08 233 ALA A CA 1
ATOM 1580 C C . ALA A 1 252 ? 19.251 66.381 54.156 1.00 31.81 233 ALA A C 1
ATOM 1581 O O . ALA A 1 252 ? 19.096 65.252 54.619 1.00 30.91 233 ALA A O 1
ATOM 1583 N N . SER A 1 253 ? 18.226 67.173 53.834 1.00 31.84 234 SER A N 1
ATOM 1584 C CA . SER A 1 253 ? 16.846 66.783 54.147 1.00 37.00 234 SER A CA 1
ATOM 1585 C C . SER A 1 253 ? 16.476 65.454 53.519 1.00 36.61 234 SER A C 1
ATOM 1586 O O . SER A 1 253 ? 15.573 64.809 53.987 1.00 36.78 234 SER A O 1
ATOM 1589 N N . GLY A 1 254 ? 17.153 65.052 52.445 1.00 35.02 235 GLY A N 1
ATOM 1590 C CA . GLY A 1 254 ? 16.848 63.784 51.783 1.00 37.87 235 GLY A CA 1
ATOM 1591 C C . GLY A 1 254 ? 17.575 62.571 52.345 1.00 34.57 235 GLY A C 1
ATOM 1592 O O . GLY A 1 254 ? 17.398 61.450 51.836 1.00 40.42 235 GLY A O 1
ATOM 1593 N N . ILE A 1 255 ? 18.399 62.793 53.371 1.00 33.54 236 ILE A N 1
ATOM 1594 C CA . ILE A 1 255 ? 19.260 61.756 53.920 1.00 32.59 236 ILE A CA 1
ATOM 1595 C C . ILE A 1 255 ? 18.805 61.289 55.294 1.00 31.04 236 ILE A C 1
ATOM 1596 O O . ILE A 1 255 ? 18.830 62.039 56.256 1.00 33.08 236 ILE A O 1
ATOM 1601 N N . THR A 1 256 ? 18.397 60.028 55.386 1.00 33.06 237 THR A N 1
ATOM 1602 C CA . THR A 1 256 ? 18.105 59.463 56.686 1.00 31.96 237 THR A CA 1
ATOM 1603 C C . THR A 1 256 ? 18.261 57.955 56.633 1.00 30.11 237 THR A C 1
ATOM 1604 O O . THR A 1 256 ? 18.246 57.366 55.555 1.00 33.59 237 THR A O 1
ATOM 1608 N N . ALA A 1 257 ? 18.384 57.350 57.805 1.00 32.29 238 ALA A N 1
ATOM 1609 C CA . ALA A 1 257 ? 18.474 55.902 57.968 1.00 37.53 238 ALA A CA 1
ATOM 1610 C C . ALA A 1 257 ? 19.656 55.334 57.216 1.00 39.44 238 ALA A C 1
ATOM 1611 O O . ALA A 1 257 ? 19.555 54.290 56.616 1.00 42.43 238 ALA A O 1
ATOM 1613 N N . THR A 1 258 ? 20.779 56.035 57.245 1.00 38.04 239 THR A N 1
ATOM 1614 C CA . THR A 1 258 ? 21.960 55.562 56.569 1.00 35.18 239 THR A CA 1
ATOM 1615 C C . THR A 1 258 ? 23.178 56.144 57.250 1.00 34.47 239 THR A C 1
ATOM 1616 O O . THR A 1 258 ? 23.076 57.096 58.000 1.00 33.92 239 THR A O 1
ATOM 1620 N N . THR A 1 259 ? 24.346 55.602 56.922 1.00 35.50 240 THR A N 1
ATOM 1621 C CA . THR A 1 259 ? 25.598 56.060 57.482 1.00 36.23 240 THR A CA 1
ATOM 1622 C C . THR A 1 259 ? 26.566 56.471 56.367 1.00 39.27 240 THR A C 1
ATOM 1623 O O . THR A 1 259 ? 26.749 55.743 55.390 1.00 37.76 240 THR A O 1
ATOM 1627 N N . VAL A 1 260 ? 27.169 57.649 56.514 1.00 33.33 241 VAL A N 1
ATOM 1628 C CA . VAL A 1 260 ? 28.160 58.147 55.579 1.00 36.42 241 VAL A CA 1
ATOM 1629 C C . VAL A 1 260 ? 29.590 57.779 56.047 1.00 36.48 241 VAL A C 1
ATOM 1630 O O . VAL A 1 260 ? 29.992 58.117 57.158 1.00 36.69 241 VAL A O 1
ATOM 1634 N N . SER A 1 261 ? 30.337 57.070 55.209 1.00 36.44 242 SER A N 1
ATOM 1635 C CA . SER A 1 261 ? 31.756 56.806 55.474 1.00 38.15 242 SER A CA 1
ATOM 1636 C C . SER A 1 261 ? 32.625 57.980 55.102 1.00 41.10 242 SER A C 1
ATOM 1637 O O . SER A 1 261 ? 32.585 58.483 53.975 1.00 39.37 242 SER A O 1
ATOM 1640 N N . VAL A 1 262 ? 33.448 58.388 56.043 1.00 38.37 243 VAL A N 1
ATOM 1641 C CA . VAL A 1 262 ? 34.363 59.471 55.819 1.00 37.32 243 VAL A CA 1
ATOM 1642 C C . VAL A 1 262 ? 35.808 59.019 56.072 1.00 42.70 243 VAL A C 1
ATOM 1643 O O . VAL A 1 262 ? 36.297 59.121 57.200 1.00 40.84 243 VAL A O 1
ATOM 1647 N N . ASP A 1 263 ? 36.493 58.589 55.016 1.00 44.26 244 ASP A N 1
ATOM 1648 C CA . ASP A 1 263 ? 37.821 57.949 55.132 1.00 54.32 244 ASP A CA 1
ATOM 1649 C C . ASP A 1 263 ? 39.056 58.614 54.508 1.00 56.07 244 ASP A C 1
ATOM 1650 O O . ASP A 1 263 ? 40.150 58.093 54.716 1.00 62.18 244 ASP A O 1
ATOM 1655 N N . GLY A 1 264 ? 38.931 59.695 53.730 1.00 62.57 245 GLY A N 1
ATOM 1656 C CA . GLY A 1 264 ? 40.107 60.236 52.978 1.00 58.79 245 GLY A CA 1
#

CATH classification: 3.40.50.720

Organism: Clostridium scindens (strain JCM 10418 / VPI 12708) (NCBI:txid29347)

Sequence (209 aa):
NLVQDKKVTIITGGTRGIGFAAAKIFIDNGAKVSIFGETQEEVDTTALAQLKELYPEEEVLGFAPDLTSRDAVAAVGQVAQKYGRLDVINNAGITSNNVFSRRVSEEEEEFKHIDINVTGVFNGAWCAYQCKDAKKKGVIINTASSVTGIFPASKASSVIGLTHGLGRREIIRKNIRVVVGVAPGVVNTLEPEEIANVYLFLASDLASGITATTVSVDG

Solvent-accessible surface area: 9955 Å² total

Foldseek 3Di:
DQQAAAAEEFEQLLAFLNVLLVVVCVVVHYQYEYEHQDVVSQVVSVVVVCVVVVPHDYHYYHFDLLDLVSLVVVVVSCVVRVAHAEELADADEDPEAQVPGDPVRVVVSSNLASSLVSPVVSNCVSLQPLHHEYEHEQEDHNHDDDSSVNSQQVFLVVQVVSVVSNYAGEYEYEDDEDSVDSNQRSVVVSCCSGCVVSVDHSGYDYHDD

Nearest PDB structures (foldseek):
  4is3-assembly1_A  TM=9.725E-01  e=3.545E-36  [Clostridium] scindens
  2z1n-assembly1_A  TM=8.770E-01  e=3.230E-15  Aeropyrum pernix K1
  6jh7-assembly1_B-2  TM=8.323E-01  e=5.686E-16  Microcystis aeruginosa FACHB-905 = DIANCHI905
  2z1n-assembly2_B  TM=8.917E-01  e=2.661E-14  Aeropyrum pernix K1
  3t4x-assembly1_A  TM=8.670E-01  e=5.961E-14  Bacillus anthracis

Radius of gyration: 15.9 Å; Cα contacts (8 Å, |Δi|>4): 481; chains: 1; bounding box: 38×48×33 Å

GO terms:
  GO:0033792 3alpha-hydroxy bile acid-CoA-ester 3-dehydrogenase activity (F, IDA)
  GO:0016616 oxidoreductase activity, acting on the CH-OH group of donors, NAD or NADP as acceptor (F, IDA)
  GO:0030573 bile acid catabolic process (P, IDA)
  GO:0005737 cytoplasm (C, IC)
  GO:0070403 NAD+ binding (F, IDA)
  GO:0032052 bile acid binding (F, IDA)
  GO:0033764 steroid dehydrogenase activity, acting on the CH-OH group of donors, NAD or NADP as acceptor (F, IDA)
  GO:0051289 protein homotetramerization (P, IDA)
  GO:0008206 bile acid metabolic process (P, IDA)
  GO:0033792 3alpha-hydroxy bile acid-CoA-ester 3-dehydrogenase activity (F, EXP)
  GO:1903412 response to bile acid (P, TAS)

InterPro domains:
  IPR002347 Short-chain dehydrogenase/reductase SDR [PF00106] (7-197)
  IPR002347 Short-chain dehydrogenase/reductase SDR [PR00080] (84-95)
  IPR002347 Short-chain dehydrogenase/reductase SDR [PR00080] (137-145)
  IPR002347 Short-chain dehydrogenase/reductase SDR [PR00080] (157-176)
  IPR002347 Short-chain dehydrogenase/reductase SDR [PR00081] (8-25)
  IPR002347 Short-chain dehydrogenase/reductase SDR [PR00081] (84-95)
  IPR002347 Short-chain dehydrogenase/reductase SDR [PR00081] (131-147)
  IPR002347 Short-chain dehydrogenase/reductase SDR [PR00081] (157-176)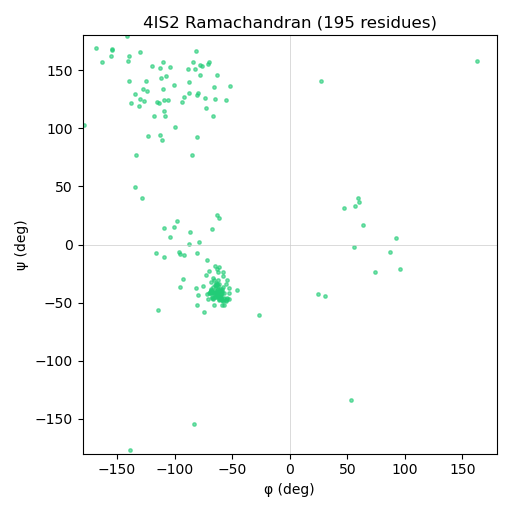
  IPR002347 Short-chain dehydrogenase/reductase SDR [PR00081] (178-195)
  IPR002347 Short-chain dehydrogenase/reductase SDR [PR00081] (211-231)
  IPR020904 Short-chain dehydrogenase/reductase, conserved site [PS00061] (144-172)
  IPR036291 NAD(P)-binding domain superfamily [SSF51735] (5-246)
  IPR050259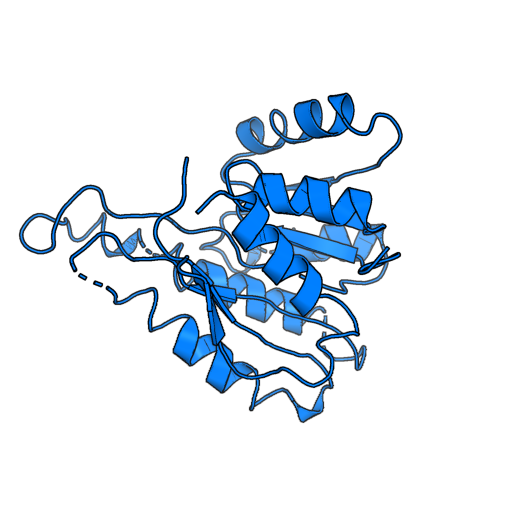 Short-chain dehydrogenases/reductases [PTHR42879] (2-248)

B-factor: mean 44.91, std 17.41, range [21.46, 132.19]